Protein AF-A0A1V5JNX1-F1 (afdb_monomer)

Secondary structure (DSSP, 8-state):
------------------------TTSTTSBTTTB-HHHHHHHHHHTTHHHHHHHTT-BS-EEEEEEETTEEEEEEEEEBTEEEEEEEEEEEEEE--S---STT---TT-EEEEEEEEEEEB-TT---BTTBPPPTT-SS-B-S-HHHHHHHHHHHHTTSSEEEE--SSHHHHHHHTTT-EESSHHHHHHHHHHHHHHTTS-HHHHHHHHHTT-EEETTT--B-------EEEE-SHHHHHHHHSHHHHHHHHHHHHT--EEE-HHHHHHHHHHTT--

Sequence (278 aa):
MSRRSRKSRVFFEEIGPLMDDERDPLGRGLFLGRHTAAQLEARLEETGLLDLARARGYGGLAVTATRQDDLSRLYLSAREPAARLIELVLREALFRPRQCFVEGFDFDDGLSVLEVQWLCLQDPQASFSPERPRLPGQVCPGLGGLRRMHELLLGLAQGRDAVLNVPERYHTALIYAQEYHFFAPRAAGQLLALERDLSRWPLAEVSAAIEAGCLIDRDSRQPVAWQPGEQLAPVSARLRAYFASPGYGAAVRQAAQALHYTVDWGQYERITHGSGSE

Radius of gyration: 20.86 Å; Cα contacts (8 Å, |Δi|>4): 453; chains: 1; bounding box: 49×51×52 Å

Structure (mmCIF, N/CA/C/O backbone):
data_AF-A0A1V5JNX1-F1
#
_entry.id   AF-A0A1V5JNX1-F1
#
loop_
_atom_site.group_PDB
_atom_site.id
_atom_site.type_symbol
_atom_site.label_atom_id
_atom_site.label_alt_id
_atom_site.label_comp_id
_atom_site.label_asym_id
_atom_site.label_entity_id
_atom_site.label_seq_id
_atom_site.pdbx_PDB_ins_code
_atom_site.Cartn_x
_atom_site.Cartn_y
_atom_site.Cartn_z
_atom_site.occupancy
_atom_site.B_iso_or_equiv
_atom_site.auth_seq_id
_atom_site.auth_comp_id
_atom_site.auth_asym_id
_atom_site.auth_atom_id
_atom_site.pdbx_PDB_model_num
ATOM 1 N N . MET A 1 1 ? 17.842 -4.366 29.937 1.00 31.34 1 MET A N 1
ATOM 2 C CA . MET A 1 1 ? 17.883 -5.412 28.889 1.00 31.34 1 MET A CA 1
ATOM 3 C C . MET A 1 1 ? 16.792 -5.125 27.864 1.00 31.34 1 MET A C 1
ATOM 5 O O . MET A 1 1 ? 15.656 -5.537 28.044 1.00 31.34 1 MET A O 1
ATOM 9 N N . SER A 1 2 ? 17.131 -4.338 26.840 1.00 28.27 2 SER A N 1
ATOM 10 C CA . SER A 1 2 ? 16.227 -3.904 25.768 1.00 28.27 2 SER A CA 1
ATOM 11 C C . SER A 1 2 ? 16.401 -4.827 24.559 1.00 28.27 2 SER A C 1
ATOM 13 O O . SER A 1 2 ? 17.515 -5.004 24.058 1.00 28.27 2 SER A O 1
ATOM 15 N N . ARG A 1 3 ? 15.321 -5.486 24.129 1.00 28.12 3 ARG A N 1
ATOM 16 C CA . ARG A 1 3 ? 15.320 -6.373 22.960 1.00 28.12 3 ARG A CA 1
ATOM 17 C C . ARG A 1 3 ? 15.211 -5.530 21.686 1.00 28.12 3 ARG A C 1
ATOM 19 O O . ARG A 1 3 ? 14.128 -5.121 21.302 1.00 28.12 3 ARG A O 1
ATOM 26 N N . ARG A 1 4 ? 16.376 -5.316 21.064 1.00 26.48 4 ARG A N 1
ATOM 27 C CA . ARG A 1 4 ? 16.633 -5.130 19.621 1.00 26.48 4 ARG A CA 1
ATOM 28 C C . ARG A 1 4 ? 15.507 -4.467 18.811 1.00 26.48 4 ARG A C 1
ATOM 30 O O . ARG A 1 4 ? 14.725 -5.145 18.152 1.00 26.48 4 ARG A O 1
ATOM 37 N N . SER A 1 5 ? 15.576 -3.141 18.715 1.00 32.16 5 SER A N 1
ATOM 38 C CA . SER A 1 5 ? 15.286 -2.462 17.450 1.00 32.16 5 SER A CA 1
ATOM 39 C C . SER A 1 5 ? 16.292 -2.959 16.409 1.00 32.16 5 SER A C 1
ATOM 41 O O . SER A 1 5 ? 17.504 -2.907 16.632 1.00 32.16 5 SER A O 1
ATOM 43 N N . ARG A 1 6 ? 15.804 -3.512 15.299 1.00 31.12 6 ARG A N 1
ATOM 44 C CA . ARG A 1 6 ? 16.650 -3.891 14.167 1.00 31.12 6 ARG A CA 1
ATOM 45 C C . ARG A 1 6 ? 15.957 -3.529 12.863 1.00 31.12 6 ARG A C 1
ATOM 47 O O . ARG A 1 6 ? 15.446 -4.402 12.178 1.00 31.12 6 ARG A O 1
ATOM 54 N N . LYS A 1 7 ? 16.005 -2.246 12.515 1.00 36.81 7 LYS A N 1
ATOM 55 C CA . LYS A 1 7 ? 16.136 -1.797 11.124 1.00 36.81 7 LYS A CA 1
ATOM 56 C C . LYS A 1 7 ? 17.033 -0.559 11.106 1.00 36.81 7 LYS A C 1
ATOM 58 O O . LYS A 1 7 ? 16.567 0.567 11.187 1.00 36.81 7 LYS A O 1
ATOM 63 N N . SER A 1 8 ? 18.339 -0.796 11.036 1.00 33.12 8 SER A N 1
ATOM 64 C CA . SER A 1 8 ? 19.303 0.186 10.548 1.00 33.12 8 SER A CA 1
ATOM 65 C C . SER A 1 8 ? 20.133 -0.454 9.439 1.00 33.12 8 SER A C 1
ATOM 67 O O . SER A 1 8 ? 20.717 -1.522 9.634 1.00 33.12 8 SER A O 1
ATOM 69 N N . ARG A 1 9 ? 20.088 0.201 8.273 1.00 29.39 9 ARG A N 1
ATOM 70 C CA . ARG A 1 9 ? 21.002 0.206 7.111 1.00 29.39 9 ARG A CA 1
ATOM 71 C C . ARG A 1 9 ? 20.184 0.831 5.971 1.00 29.39 9 ARG A C 1
ATOM 73 O O . ARG A 1 9 ? 19.208 0.230 5.547 1.00 29.39 9 ARG A O 1
ATOM 80 N N . VAL A 1 10 ? 20.293 2.145 5.739 1.00 30.78 10 VAL A N 1
ATOM 81 C CA . VAL A 1 10 ? 21.244 2.788 4.798 1.00 30.78 10 VAL A CA 1
ATOM 82 C C . VAL A 1 10 ? 21.241 2.048 3.461 1.00 30.78 10 VAL A C 1
ATOM 84 O O . VAL A 1 10 ? 21.517 0.860 3.483 1.00 30.78 10 VAL A O 1
ATOM 87 N N . PHE A 1 11 ? 20.878 2.726 2.364 1.00 31.75 11 PHE A N 1
ATOM 88 C CA . PHE A 1 11 ? 21.626 2.802 1.095 1.00 31.75 11 PHE A CA 1
ATOM 89 C C . PHE A 1 11 ? 20.762 3.484 0.014 1.00 31.75 11 PHE A C 1
ATOM 91 O O . PHE A 1 11 ? 19.906 2.870 -0.615 1.00 31.75 11 PHE A O 1
ATOM 98 N N . PHE A 1 12 ? 21.011 4.781 -0.203 1.00 31.69 12 PHE A N 1
ATOM 99 C CA . PHE A 1 12 ? 21.195 5.265 -1.570 1.00 31.69 12 PHE A CA 1
ATOM 100 C C . PHE A 1 12 ? 22.510 4.621 -2.026 1.00 31.69 12 PHE A C 1
ATOM 102 O O . PHE A 1 12 ? 23.569 5.019 -1.548 1.00 31.69 12 PHE A O 1
ATOM 109 N N . GLU A 1 13 ? 22.437 3.579 -2.847 1.00 27.77 13 GLU A N 1
ATOM 110 C CA . GLU A 1 13 ? 23.589 3.076 -3.595 1.00 27.77 13 GLU A CA 1
ATOM 111 C C . GLU A 1 13 ? 23.415 3.435 -5.068 1.00 27.77 13 GLU A C 1
ATOM 113 O O . GLU A 1 13 ? 22.306 3.511 -5.605 1.00 27.77 13 GLU A O 1
ATOM 118 N N . GLU A 1 14 ? 24.554 3.764 -5.654 1.00 26.45 14 GLU A N 1
ATOM 119 C CA . GLU A 1 14 ? 24.762 4.448 -6.914 1.00 26.45 14 GLU A CA 1
ATOM 120 C C . GLU A 1 14 ? 24.215 3.672 -8.119 1.00 26.45 14 GLU A C 1
ATOM 122 O O . GLU A 1 14 ? 24.127 2.444 -8.143 1.00 26.45 14 GLU A O 1
ATOM 127 N N . ILE A 1 15 ? 23.861 4.420 -9.163 1.00 32.16 15 ILE A N 1
ATOM 128 C CA . ILE A 1 15 ? 23.501 3.883 -10.474 1.00 32.16 15 ILE A CA 1
ATOM 129 C C . ILE A 1 15 ? 24.764 3.258 -11.093 1.00 32.16 15 ILE A C 1
ATOM 131 O O . ILE A 1 15 ? 25.591 3.963 -11.664 1.00 32.16 15 ILE A O 1
ATOM 135 N N . GLY A 1 16 ? 24.913 1.937 -10.974 1.00 28.09 16 GLY A N 1
ATOM 136 C CA . GLY A 1 16 ? 25.876 1.137 -11.740 1.00 28.09 16 GLY A CA 1
ATOM 137 C C . GLY A 1 16 ? 25.304 0.696 -13.100 1.00 28.09 16 GLY A C 1
ATOM 138 O O . GLY A 1 16 ? 24.081 0.591 -13.237 1.00 28.09 16 GLY A O 1
ATOM 139 N N . PRO A 1 17 ? 26.149 0.460 -14.125 1.00 28.91 17 PRO A N 1
ATOM 140 C CA . PRO A 1 17 ? 25.689 0.184 -15.482 1.00 28.91 17 PRO A CA 1
ATOM 141 C C . PRO A 1 17 ? 24.957 -1.161 -15.583 1.00 28.91 17 PRO A C 1
ATOM 143 O O . PRO A 1 17 ? 25.322 -2.140 -14.934 1.00 28.91 17 PRO A O 1
ATOM 146 N N . LEU A 1 18 ? 23.926 -1.182 -16.436 1.00 34.19 18 LEU A N 1
ATOM 147 C CA . LEU A 1 18 ? 23.201 -2.376 -16.872 1.00 34.19 18 LEU A CA 1
ATOM 148 C C . LEU A 1 18 ? 24.195 -3.389 -17.448 1.00 34.19 18 LEU A C 1
ATOM 150 O O . LEU A 1 18 ? 24.749 -3.161 -18.522 1.00 34.19 18 LEU A O 1
ATOM 154 N N . MET A 1 19 ? 24.407 -4.492 -16.736 1.00 31.12 19 MET A N 1
ATOM 155 C CA . MET A 1 19 ? 24.997 -5.681 -17.329 1.00 31.12 19 MET A CA 1
ATOM 156 C C . MET A 1 19 ? 23.900 -6.494 -18.011 1.00 31.12 19 MET A C 1
ATOM 158 O O . MET A 1 19 ? 22.906 -6.854 -17.379 1.00 31.12 19 MET A O 1
ATOM 162 N N . ASP A 1 20 ? 24.107 -6.743 -19.304 1.00 40.84 20 ASP A N 1
ATOM 163 C CA . ASP A 1 20 ? 23.491 -7.844 -20.037 1.00 40.84 20 ASP A CA 1
ATOM 164 C C . ASP A 1 20 ? 23.811 -9.150 -19.306 1.00 40.84 20 ASP A C 1
ATOM 166 O O . ASP A 1 20 ? 24.979 -9.408 -19.005 1.00 40.84 20 ASP A O 1
ATOM 170 N N . ASP A 1 21 ? 22.798 -9.975 -19.038 1.00 39.31 21 ASP A N 1
ATOM 171 C CA . ASP A 1 21 ? 23.048 -11.373 -18.703 1.00 39.31 21 ASP A CA 1
ATOM 172 C C . ASP A 1 21 ? 22.118 -12.300 -19.485 1.00 39.31 21 ASP A C 1
ATOM 174 O O . ASP A 1 21 ? 20.891 -12.147 -19.542 1.00 39.31 21 ASP A O 1
ATOM 178 N N . GLU A 1 22 ? 22.773 -13.234 -20.157 1.00 42.34 22 GLU A N 1
ATOM 179 C CA . GLU A 1 22 ? 22.225 -14.205 -21.076 1.00 42.34 22 GLU A CA 1
ATOM 180 C C . GLU A 1 22 ? 21.493 -15.315 -20.304 1.00 42.34 22 GLU A C 1
ATOM 182 O O . GLU A 1 22 ? 22.023 -15.923 -19.385 1.00 42.34 22 GLU A O 1
ATOM 187 N N . ARG A 1 23 ? 20.263 -15.616 -20.740 1.00 42.72 23 ARG A N 1
ATOM 188 C CA . ARG A 1 23 ? 19.556 -16.914 -20.643 1.00 42.72 23 ARG A CA 1
ATOM 189 C C . ARG A 1 23 ? 19.804 -17.761 -19.376 1.00 42.72 23 ARG A C 1
ATOM 191 O O . ARG A 1 23 ? 20.654 -18.647 -19.359 1.00 42.72 23 ARG A O 1
ATOM 198 N N . ASP A 1 24 ? 18.905 -17.638 -18.399 1.00 45.66 24 ASP A N 1
ATOM 199 C CA . ASP A 1 24 ? 18.786 -18.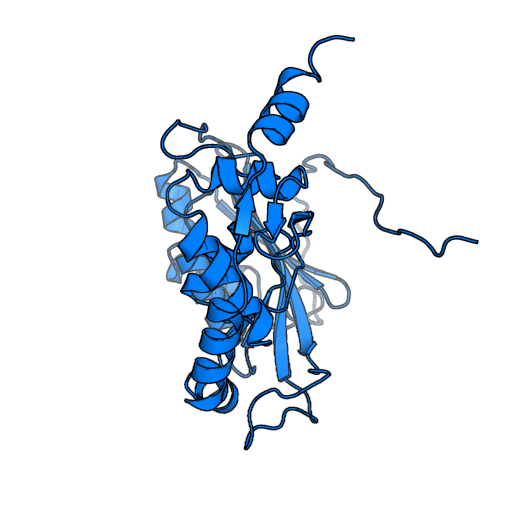580 -17.276 1.00 45.66 24 ASP A CA 1
ATOM 200 C C . ASP A 1 24 ? 17.860 -19.784 -17.610 1.00 45.66 24 ASP A C 1
ATOM 202 O O . ASP A 1 24 ? 16.663 -19.585 -17.848 1.00 45.66 24 ASP A O 1
ATOM 206 N N . PRO A 1 25 ? 18.352 -21.042 -17.596 1.00 41.19 25 PRO A N 1
ATOM 207 C CA . PRO A 1 25 ? 17.594 -22.224 -18.023 1.00 41.19 25 PRO A CA 1
ATOM 208 C C . PRO A 1 25 ? 16.606 -22.802 -16.989 1.00 41.19 25 PRO A C 1
ATOM 210 O O . PRO A 1 25 ? 15.937 -23.787 -17.299 1.00 41.19 25 PRO A O 1
ATOM 213 N N . LEU A 1 26 ? 16.520 -22.264 -15.760 1.00 46.56 26 LEU A N 1
ATOM 214 C CA . LEU A 1 26 ? 15.779 -22.890 -14.642 1.00 46.56 26 LEU A CA 1
ATOM 215 C C . LEU A 1 26 ? 14.659 -22.028 -14.027 1.00 46.56 26 LEU A C 1
ATOM 217 O O . LEU A 1 26 ? 14.074 -22.419 -13.017 1.00 46.56 26 LEU A O 1
ATOM 221 N N . GLY A 1 27 ? 14.347 -20.862 -14.598 1.00 48.47 27 GLY A N 1
ATOM 222 C CA . GLY A 1 27 ? 13.329 -19.952 -14.054 1.00 48.47 27 GLY A CA 1
ATOM 223 C C . GLY A 1 27 ? 13.761 -19.192 -12.790 1.00 48.47 27 GLY A C 1
ATOM 224 O O . GLY A 1 27 ? 12.927 -18.571 -12.130 1.00 48.47 27 GLY A O 1
ATOM 225 N N . ARG A 1 28 ? 15.059 -19.196 -12.459 1.00 54.59 28 ARG A N 1
ATOM 226 C CA . ARG A 1 28 ? 15.667 -18.385 -11.390 1.00 54.59 28 ARG A CA 1
ATOM 227 C C . ARG A 1 28 ? 15.657 -16.881 -11.721 1.00 54.59 28 ARG A C 1
ATOM 229 O O . ARG A 1 28 ? 15.720 -16.077 -10.799 1.00 54.59 28 ARG A O 1
ATOM 236 N N . GLY A 1 29 ? 15.479 -16.500 -12.987 1.00 65.00 29 GLY A N 1
ATOM 237 C CA . GLY A 1 29 ? 15.303 -15.117 -13.452 1.00 65.00 29 GLY A CA 1
ATOM 238 C C . GLY A 1 29 ? 13.851 -14.638 -13.607 1.00 65.00 29 GLY A C 1
ATOM 239 O O . GLY A 1 29 ? 13.636 -13.493 -13.996 1.00 65.00 29 GLY A O 1
ATOM 240 N N . LEU A 1 30 ? 12.840 -15.476 -13.333 1.00 86.50 30 LEU A N 1
ATOM 241 C CA . LEU A 1 30 ? 11.432 -15.101 -13.526 1.00 86.50 30 LEU A CA 1
ATOM 242 C C . LEU A 1 30 ? 10.853 -14.385 -12.300 1.00 86.50 30 LEU A C 1
ATOM 244 O O . LEU A 1 30 ? 10.919 -14.873 -11.168 1.00 86.50 30 LEU A O 1
ATOM 248 N N . PHE A 1 31 ? 10.184 -13.260 -12.535 1.00 91.19 31 PHE A N 1
ATOM 249 C CA . PHE A 1 31 ? 9.439 -12.530 -11.514 1.00 91.19 31 PHE A CA 1
ATOM 250 C C . PHE A 1 31 ? 8.266 -13.379 -11.007 1.00 91.19 31 PHE A C 1
ATOM 252 O O . PHE A 1 31 ? 7.498 -13.941 -11.797 1.00 91.19 31 PHE A O 1
ATOM 259 N N . LEU A 1 32 ? 8.141 -13.513 -9.682 1.00 92.06 32 LEU A N 1
ATOM 260 C CA . LEU A 1 32 ? 7.216 -14.438 -9.009 1.00 92.06 32 LEU A CA 1
ATOM 261 C C . LEU A 1 32 ? 7.324 -15.888 -9.527 1.00 92.06 32 LEU A C 1
ATOM 263 O O . LEU A 1 32 ? 6.334 -16.617 -9.553 1.00 92.06 32 LEU A O 1
ATOM 267 N N . GLY A 1 33 ? 8.508 -16.278 -10.017 1.00 90.69 33 GLY A N 1
ATOM 268 C CA . GLY A 1 33 ? 8.786 -17.606 -10.566 1.00 90.69 33 GLY A CA 1
ATOM 269 C C . GLY A 1 33 ? 8.062 -17.931 -11.875 1.00 90.69 33 GLY A C 1
ATOM 270 O O . GLY A 1 33 ? 8.082 -19.085 -12.292 1.00 90.69 33 GLY A O 1
ATOM 271 N N . ARG A 1 34 ? 7.395 -16.955 -12.513 1.00 92.00 34 ARG A N 1
ATOM 272 C CA . ARG A 1 34 ? 6.511 -17.235 -13.658 1.00 92.00 34 ARG A CA 1
ATOM 273 C C . ARG A 1 34 ? 6.428 -16.169 -14.750 1.00 92.00 34 ARG A C 1
ATOM 275 O O . ARG A 1 34 ? 5.993 -16.504 -15.844 1.00 92.00 34 ARG A O 1
ATOM 282 N N . HIS A 1 35 ? 6.824 -14.921 -14.488 1.00 93.38 35 HIS A N 1
ATOM 283 C CA . HIS A 1 35 ? 6.745 -13.838 -15.480 1.00 93.38 35 HIS A CA 1
ATOM 284 C C . HIS A 1 35 ? 8.132 -13.411 -15.957 1.00 93.38 35 HIS A C 1
ATOM 286 O O . HIS A 1 35 ? 9.014 -13.133 -15.143 1.00 93.38 35 HIS A O 1
ATOM 292 N N . THR A 1 36 ? 8.321 -13.326 -17.272 1.00 93.12 36 THR A N 1
ATOM 293 C CA . THR A 1 36 ? 9.520 -12.727 -17.878 1.00 93.12 36 THR A CA 1
ATOM 294 C C . THR A 1 36 ? 9.444 -11.198 -17.837 1.00 93.12 36 THR A C 1
ATOM 296 O O . THR A 1 36 ? 8.358 -10.627 -17.728 1.00 93.12 36 THR A O 1
ATOM 299 N N . ALA A 1 37 ? 10.583 -10.515 -17.993 1.00 92.06 37 ALA A N 1
ATOM 300 C CA . ALA A 1 37 ? 10.609 -9.054 -18.115 1.00 92.06 37 ALA A CA 1
ATOM 301 C C . ALA A 1 37 ? 9.729 -8.552 -19.277 1.00 92.06 37 ALA A C 1
ATOM 303 O O . ALA A 1 37 ? 8.938 -7.639 -19.076 1.00 92.06 37 ALA A O 1
ATOM 304 N N . ALA A 1 38 ? 9.766 -9.216 -20.439 1.00 94.19 38 ALA A N 1
ATOM 305 C CA . ALA A 1 38 ? 8.936 -8.860 -21.594 1.00 94.19 38 ALA A CA 1
ATOM 306 C C . ALA A 1 38 ? 7.425 -9.009 -21.323 1.00 94.19 38 ALA A C 1
ATOM 308 O O . ALA A 1 38 ? 6.627 -8.184 -21.758 1.00 94.19 38 ALA A O 1
ATOM 309 N N . GLN A 1 39 ? 7.009 -10.036 -20.570 1.00 95.88 39 GLN A N 1
ATOM 310 C CA . GLN A 1 39 ? 5.605 -10.190 -20.165 1.00 95.88 39 GLN A CA 1
ATOM 311 C C . GLN A 1 39 ? 5.171 -9.103 -19.175 1.00 95.88 39 GLN A C 1
ATOM 313 O O . GLN A 1 39 ? 4.024 -8.661 -19.209 1.00 95.88 39 GLN A O 1
ATOM 318 N N . LEU A 1 40 ? 6.065 -8.682 -18.279 1.00 97.12 40 LEU A N 1
ATOM 319 C CA . LEU A 1 40 ? 5.793 -7.591 -17.343 1.00 97.12 40 LEU A CA 1
ATOM 320 C C . LEU A 1 40 ? 5.741 -6.246 -18.064 1.00 97.12 40 LEU A C 1
ATOM 322 O O . LEU A 1 40 ? 4.872 -5.439 -17.759 1.00 97.12 40 LEU A O 1
ATOM 326 N N . GLU A 1 41 ? 6.621 -6.030 -19.038 1.00 97.38 41 GLU A N 1
ATOM 327 C CA . GLU A 1 41 ? 6.606 -4.858 -19.908 1.00 97.38 41 GLU A CA 1
ATOM 328 C C . GLU A 1 41 ? 5.293 -4.760 -20.686 1.00 97.38 41 GLU A C 1
ATOM 330 O O . GLU A 1 41 ? 4.635 -3.726 -20.620 1.00 97.38 41 GLU A O 1
ATOM 335 N N . ALA A 1 42 ? 4.838 -5.855 -21.305 1.00 97.81 42 ALA A N 1
ATOM 336 C CA . ALA A 1 42 ? 3.540 -5.896 -21.978 1.00 97.81 42 ALA A CA 1
ATOM 337 C C . ALA A 1 42 ? 2.381 -5.537 -21.030 1.00 97.81 42 ALA A C 1
ATOM 339 O O . ALA A 1 42 ? 1.522 -4.738 -21.381 1.00 97.81 42 ALA A O 1
ATOM 340 N N . ARG A 1 43 ? 2.385 -6.038 -19.787 1.00 97.75 43 ARG A N 1
ATOM 341 C CA . ARG A 1 43 ? 1.362 -5.678 -18.785 1.00 97.75 43 ARG A CA 1
ATOM 342 C C . ARG A 1 43 ? 1.459 -4.218 -18.324 1.00 97.75 43 ARG A C 1
ATOM 344 O O . ARG A 1 43 ? 0.44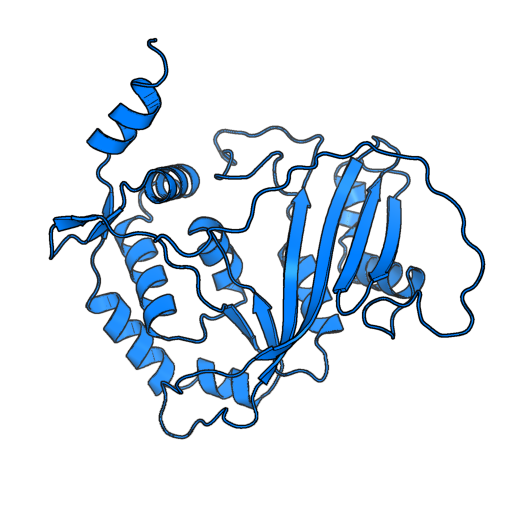3 -3.585 -18.038 1.00 97.75 43 ARG A O 1
ATOM 351 N N . LEU A 1 44 ? 2.667 -3.665 -18.214 1.00 97.88 44 LEU A N 1
ATOM 352 C CA . LEU A 1 44 ? 2.876 -2.243 -17.914 1.00 97.88 44 LEU A CA 1
ATOM 353 C C . LEU A 1 44 ? 2.381 -1.353 -19.066 1.00 97.88 44 LEU A C 1
ATOM 355 O O . LEU A 1 44 ? 1.855 -0.270 -18.810 1.00 97.88 44 LEU A O 1
ATOM 359 N N . GLU A 1 45 ? 2.515 -1.812 -20.310 1.00 97.94 45 GLU A N 1
ATOM 360 C CA . GLU A 1 45 ? 1.940 -1.162 -21.490 1.00 97.94 45 GLU A CA 1
ATOM 361 C C . GLU A 1 45 ? 0.404 -1.242 -21.454 1.00 97.94 45 GLU A C 1
ATOM 363 O O . GLU A 1 45 ? -0.257 -0.211 -21.502 1.00 97.94 45 GLU A O 1
ATOM 368 N N . GLU A 1 46 ? -0.174 -2.432 -21.248 1.00 97.69 46 GLU A N 1
ATOM 369 C CA . GLU A 1 46 ? -1.631 -2.658 -21.175 1.00 97.69 46 GLU A CA 1
ATOM 370 C C . GLU A 1 46 ? -2.317 -1.822 -20.083 1.00 97.69 46 GLU A C 1
ATOM 372 O O . GLU A 1 46 ? -3.415 -1.305 -20.280 1.00 97.69 46 GLU A O 1
ATOM 377 N N . THR A 1 47 ? -1.665 -1.656 -18.929 1.00 97.56 47 THR A N 1
ATOM 378 C CA . THR A 1 47 ? -2.169 -0.805 -17.834 1.00 97.56 47 THR A CA 1
ATOM 379 C C . THR A 1 47 ? -1.959 0.691 -18.098 1.00 97.56 47 THR A C 1
ATOM 381 O O . THR A 1 47 ? -2.443 1.529 -17.334 1.00 97.56 47 THR A O 1
ATOM 384 N N . GLY A 1 48 ? -1.242 1.071 -19.162 1.00 98.00 48 GLY A N 1
ATOM 385 C CA . GLY A 1 48 ? -0.911 2.451 -19.529 1.00 98.00 48 GLY A CA 1
ATOM 386 C C . GLY A 1 48 ? 0.148 3.106 -18.636 1.00 98.00 48 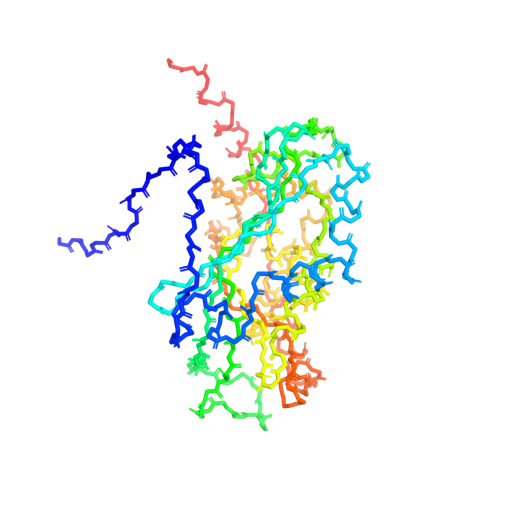GLY A C 1
ATOM 387 O O . GLY A 1 48 ? 0.227 4.335 -18.577 1.00 98.00 48 GLY A O 1
ATOM 388 N N . LEU A 1 49 ? 0.935 2.327 -17.884 1.00 97.69 49 LEU A N 1
ATOM 389 C CA . LEU A 1 49 ? 2.028 2.853 -17.054 1.00 97.69 49 LEU A CA 1
ATOM 390 C C . LEU A 1 49 ? 3.204 3.340 -17.904 1.00 97.69 49 LEU A C 1
ATOM 392 O O . LEU A 1 49 ? 3.809 4.359 -17.567 1.00 97.69 49 LEU A O 1
ATOM 396 N N . LEU A 1 50 ? 3.501 2.655 -19.012 1.00 98.06 50 LEU A N 1
ATOM 397 C CA . LEU A 1 50 ? 4.539 3.104 -19.943 1.00 98.06 50 LEU A CA 1
ATOM 398 C C . LEU A 1 50 ? 4.115 4.384 -20.669 1.00 98.06 50 LEU A C 1
ATOM 400 O O . LEU A 1 50 ? 4.888 5.339 -20.715 1.00 98.06 50 LEU A O 1
ATOM 404 N N . ASP A 1 51 ? 2.859 4.471 -21.109 1.00 98.00 51 ASP A N 1
ATOM 405 C CA . ASP A 1 51 ? 2.302 5.702 -21.681 1.00 98.00 51 ASP A CA 1
ATOM 406 C C . ASP A 1 51 ? 2.308 6.868 -20.699 1.00 98.00 51 ASP A C 1
ATOM 408 O O . ASP A 1 51 ? 2.654 7.989 -21.069 1.00 98.00 51 ASP A O 1
ATOM 412 N N . LEU A 1 52 ? 1.984 6.614 -19.427 1.00 97.88 52 LEU A N 1
ATOM 413 C CA . LEU A 1 52 ? 2.070 7.629 -18.382 1.00 97.88 52 LEU A CA 1
ATOM 414 C C . LEU A 1 52 ? 3.498 8.174 -18.246 1.00 97.88 52 LEU A C 1
ATOM 416 O O . LEU A 1 52 ? 3.670 9.385 -18.132 1.00 97.88 52 LEU A O 1
ATOM 420 N N . ALA A 1 53 ? 4.511 7.306 -18.270 1.00 97.69 53 ALA A N 1
ATOM 421 C CA . ALA A 1 53 ? 5.907 7.728 -18.222 1.00 97.69 53 ALA A CA 1
ATOM 422 C C . ALA A 1 53 ? 6.300 8.535 -19.474 1.00 97.69 53 ALA A C 1
ATOM 424 O O . ALA A 1 53 ? 6.849 9.631 -19.345 1.00 97.69 53 ALA A O 1
ATOM 425 N N . ARG A 1 54 ? 5.945 8.062 -20.677 1.00 97.94 54 ARG A N 1
ATOM 426 C CA . ARG A 1 54 ? 6.205 8.779 -21.942 1.00 97.94 54 ARG A CA 1
ATOM 427 C C . ARG A 1 54 ? 5.550 10.160 -21.959 1.00 97.94 54 ARG A C 1
ATOM 429 O O . ARG A 1 54 ? 6.192 11.142 -22.319 1.00 97.94 54 ARG A O 1
ATOM 436 N N . ALA A 1 55 ? 4.304 10.265 -21.498 1.00 97.38 55 ALA A N 1
ATOM 437 C CA . ALA A 1 55 ? 3.568 11.527 -21.411 1.00 97.38 55 ALA A CA 1
ATOM 438 C C . ALA A 1 55 ? 4.201 12.541 -20.440 1.00 97.38 55 ALA A C 1
ATOM 440 O O . ALA A 1 55 ? 3.932 13.737 -20.536 1.00 97.38 55 ALA A O 1
ATOM 441 N N . ARG A 1 56 ? 5.048 12.082 -19.510 1.00 96.31 56 ARG A N 1
ATOM 442 C CA . ARG A 1 56 ? 5.846 12.930 -18.608 1.00 96.31 56 ARG A CA 1
ATOM 443 C C . ARG A 1 56 ? 7.227 13.277 -19.162 1.00 96.31 56 ARG A C 1
ATOM 445 O O . ARG A 1 56 ? 8.016 13.901 -18.466 1.00 96.31 56 ARG A O 1
ATOM 452 N N . GLY A 1 57 ? 7.504 12.907 -20.411 1.00 97.06 57 GLY A N 1
ATOM 453 C CA . GLY A 1 57 ? 8.760 13.205 -21.090 1.00 97.06 57 GLY A CA 1
ATOM 454 C C . GLY A 1 57 ? 9.863 12.176 -20.849 1.00 97.06 57 GLY A C 1
ATOM 455 O O . GLY A 1 57 ? 11.005 12.448 -21.200 1.00 97.06 57 GLY A O 1
ATOM 456 N N . TYR A 1 58 ? 9.549 11.009 -20.275 1.00 98.25 58 TYR A N 1
ATOM 457 C CA . TYR A 1 58 ? 10.530 9.941 -20.095 1.00 98.25 58 TYR A CA 1
ATOM 458 C C . TYR A 1 58 ? 10.648 9.061 -21.345 1.00 98.25 58 TYR A C 1
ATOM 460 O O . TYR A 1 58 ? 9.700 8.380 -21.743 1.00 98.25 58 TYR A O 1
ATOM 468 N N . GLY A 1 59 ? 11.840 9.049 -21.936 1.00 96.62 59 GLY A N 1
ATOM 469 C CA . GLY A 1 59 ? 12.248 8.223 -23.066 1.00 96.62 59 GLY A CA 1
ATOM 470 C C . GLY A 1 59 ? 13.196 7.084 -22.675 1.00 96.62 59 GLY A C 1
ATOM 471 O O . GLY A 1 59 ? 13.753 7.035 -21.571 1.00 96.62 59 GLY A O 1
ATOM 472 N N . GLY A 1 60 ? 13.375 6.140 -23.604 1.00 96.81 60 GLY A N 1
ATOM 473 C CA . GLY A 1 60 ? 14.258 4.984 -23.417 1.00 96.81 60 GLY A CA 1
ATOM 474 C C . GLY A 1 60 ? 13.865 4.126 -22.213 1.00 96.81 60 GLY A C 1
ATOM 475 O O . GLY A 1 60 ? 14.726 3.770 -21.408 1.00 96.81 60 GLY A O 1
ATOM 476 N N . LEU A 1 61 ? 12.562 3.867 -22.055 1.00 98.00 61 LEU A N 1
ATOM 477 C CA . LEU A 1 61 ? 12.024 3.089 -20.942 1.00 98.00 61 LEU A CA 1
ATOM 478 C C . LEU A 1 61 ? 12.539 1.647 -20.989 1.00 98.00 61 LEU A C 1
ATOM 480 O O . LEU A 1 61 ? 12.548 1.020 -22.044 1.00 98.00 61 LEU A O 1
ATOM 484 N N . ALA A 1 62 ? 12.951 1.130 -19.837 1.00 96.62 62 ALA A N 1
ATOM 485 C CA . ALA A 1 62 ? 13.418 -0.234 -19.662 1.00 96.62 62 ALA A CA 1
ATOM 486 C C . ALA A 1 62 ? 12.762 -0.851 -18.427 1.00 96.62 62 ALA A C 1
ATOM 488 O O . ALA A 1 62 ? 12.783 -0.267 -17.335 1.00 96.62 62 ALA A O 1
ATOM 489 N N . VAL A 1 63 ? 12.205 -2.047 -18.611 1.00 96.38 63 VAL A N 1
ATOM 490 C CA . VAL A 1 63 ? 11.642 -2.863 -17.537 1.00 96.38 63 VAL A CA 1
ATOM 491 C C . VAL A 1 63 ? 12.654 -3.934 -17.173 1.00 96.38 63 VAL A C 1
ATOM 493 O O . VAL A 1 63 ? 13.040 -4.748 -18.008 1.00 96.38 63 VAL A O 1
ATOM 496 N N . THR A 1 64 ? 13.076 -3.951 -15.914 1.00 94.75 64 THR A N 1
ATOM 497 C CA . THR A 1 64 ? 13.908 -5.033 -15.387 1.00 94.75 64 THR A CA 1
ATOM 498 C C . THR A 1 64 ? 13.176 -5.731 -14.261 1.00 94.75 64 THR A C 1
ATOM 500 O O . THR A 1 64 ? 12.438 -5.114 -13.489 1.00 94.75 64 THR A O 1
ATOM 503 N N . ALA A 1 65 ? 13.356 -7.043 -14.183 1.00 93.81 65 ALA A N 1
ATOM 504 C CA . ALA A 1 65 ? 12.755 -7.842 -13.141 1.00 93.81 65 ALA A CA 1
ATOM 505 C C . ALA A 1 65 ? 13.738 -8.900 -12.666 1.00 93.81 65 ALA A C 1
ATOM 507 O O . ALA A 1 65 ? 14.437 -9.515 -13.466 1.00 93.81 65 ALA A O 1
ATOM 508 N N . THR A 1 66 ? 13.794 -9.093 -11.356 1.00 91.00 66 THR A N 1
ATOM 509 C CA . THR A 1 66 ? 14.666 -10.076 -10.725 1.00 91.00 66 THR A CA 1
ATOM 510 C C . THR A 1 66 ? 13.913 -10.802 -9.626 1.00 91.00 66 THR A C 1
ATOM 512 O O . THR A 1 66 ? 12.905 -10.322 -9.097 1.00 91.00 66 THR A O 1
ATOM 515 N N . ARG A 1 67 ? 14.410 -11.980 -9.267 1.00 89.25 67 ARG A N 1
ATOM 516 C CA . ARG A 1 67 ? 13.938 -12.730 -8.112 1.00 89.25 67 ARG A CA 1
ATOM 517 C C . ARG A 1 67 ? 15.138 -13.109 -7.264 1.00 89.25 67 ARG A C 1
ATOM 519 O O . ARG A 1 67 ? 16.111 -13.657 -7.769 1.00 89.25 67 ARG A O 1
ATOM 526 N N . GLN A 1 68 ? 15.061 -12.806 -5.979 1.00 87.06 68 GLN A N 1
ATOM 527 C CA . GLN A 1 68 ? 16.066 -13.173 -4.995 1.00 87.06 68 GLN A CA 1
ATOM 528 C C . GLN A 1 68 ? 15.336 -13.754 -3.792 1.00 87.06 68 GLN A C 1
ATOM 530 O O . GLN A 1 68 ? 14.492 -13.084 -3.201 1.00 87.06 68 GLN A O 1
ATOM 535 N N . ASP A 1 69 ? 15.654 -15.002 -3.459 1.00 85.81 69 ASP A N 1
ATOM 536 C CA . ASP A 1 69 ? 14.968 -15.771 -2.421 1.00 85.81 69 ASP A CA 1
ATOM 537 C C . ASP A 1 69 ? 13.448 -15.852 -2.676 1.00 85.81 69 ASP A C 1
ATOM 539 O O . ASP A 1 69 ? 13.014 -16.408 -3.691 1.00 85.81 69 ASP A O 1
ATOM 543 N N . ASP A 1 70 ? 12.634 -15.313 -1.768 1.00 86.81 70 ASP A N 1
ATOM 544 C CA . ASP A 1 70 ? 11.174 -15.218 -1.856 1.00 86.81 70 ASP A CA 1
ATOM 545 C C . ASP A 1 70 ? 10.678 -13.856 -2.381 1.00 86.81 70 ASP A C 1
ATOM 547 O O . ASP A 1 70 ? 9.474 -13.675 -2.580 1.00 86.81 70 ASP A O 1
ATOM 551 N N . LEU A 1 71 ? 11.589 -12.916 -2.658 1.00 93.69 71 LEU A N 1
ATOM 552 C CA . LEU A 1 71 ? 11.277 -11.567 -3.122 1.00 93.69 71 LEU A CA 1
ATOM 553 C C . LEU A 1 71 ? 11.445 -11.437 -4.634 1.00 93.69 71 LEU A C 1
ATOM 555 O O . LEU A 1 71 ? 12.463 -11.817 -5.212 1.00 93.69 71 LEU A O 1
ATOM 559 N N . SER A 1 72 ? 10.455 -10.832 -5.280 1.00 95.88 72 SER A N 1
ATOM 560 C CA . SER A 1 72 ? 10.510 -10.450 -6.692 1.00 95.88 72 SER A CA 1
ATOM 561 C C . SER A 1 72 ? 10.549 -8.934 -6.810 1.00 95.88 72 SER A C 1
ATOM 563 O O . SER A 1 72 ? 9.716 -8.252 -6.215 1.00 95.88 72 SER A O 1
ATOM 565 N N . ARG A 1 73 ? 11.516 -8.403 -7.559 1.00 97.00 73 ARG A N 1
ATOM 566 C CA . ARG A 1 73 ? 11.714 -6.963 -7.759 1.00 97.00 73 ARG A CA 1
ATOM 567 C C . ARG A 1 73 ? 11.456 -6.599 -9.207 1.00 97.00 73 ARG A C 1
ATOM 569 O O . ARG A 1 73 ? 11.913 -7.307 -10.098 1.00 97.00 73 ARG A O 1
ATOM 576 N N . LEU A 1 74 ? 10.725 -5.516 -9.427 1.00 97.31 74 LEU A N 1
ATOM 577 C CA . LEU A 1 74 ? 10.456 -4.943 -10.737 1.00 97.31 74 LEU A CA 1
ATOM 578 C C . LEU A 1 74 ? 10.810 -3.460 -10.716 1.00 97.31 74 LEU A C 1
ATOM 580 O O . LEU A 1 74 ? 10.405 -2.724 -9.814 1.00 97.31 74 LEU A O 1
ATOM 584 N N . TYR A 1 75 ? 11.54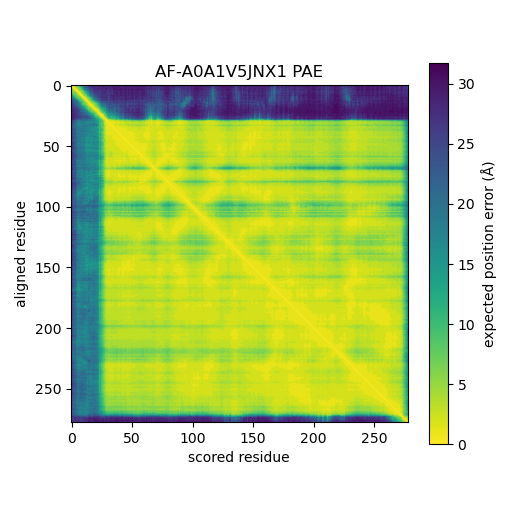3 -3.035 -11.736 1.00 97.56 75 TYR A N 1
ATOM 585 C CA . TYR A 1 75 ? 11.932 -1.654 -11.948 1.00 97.56 75 TYR A CA 1
ATOM 586 C C . TYR A 1 75 ? 11.428 -1.169 -13.302 1.00 97.56 75 TYR A C 1
ATOM 588 O O . TYR A 1 75 ? 11.587 -1.859 -14.307 1.00 97.56 75 TYR A O 1
ATOM 596 N N . LEU A 1 76 ? 10.882 0.048 -13.325 1.00 98.00 76 LEU A N 1
ATOM 597 C CA . LEU A 1 76 ? 10.738 0.835 -14.548 1.00 98.00 76 LEU A CA 1
ATOM 598 C C . LEU A 1 76 ? 11.723 1.997 -14.478 1.00 98.00 76 LEU A C 1
ATOM 600 O O . LEU A 1 76 ? 11.598 2.877 -13.617 1.00 98.00 76 LEU A O 1
ATOM 604 N N . SER A 1 77 ? 12.687 2.002 -15.389 1.00 97.81 77 SER A N 1
ATOM 605 C CA . SER A 1 77 ? 13.694 3.052 -15.506 1.00 97.81 77 SER A CA 1
ATOM 606 C C . SER A 1 77 ? 13.613 3.732 -16.867 1.00 97.81 77 SER A C 1
ATOM 608 O O . SER A 1 77 ? 13.305 3.093 -17.864 1.00 97.81 77 SER A O 1
ATOM 610 N N . ALA A 1 78 ? 13.902 5.026 -16.900 1.00 98.06 78 ALA A N 1
ATOM 611 C CA . ALA A 1 78 ? 14.062 5.819 -18.110 1.00 98.06 78 ALA A CA 1
ATOM 612 C C . ALA A 1 78 ? 15.545 6.125 -18.332 1.00 98.06 78 ALA A C 1
ATOM 614 O O . ALA A 1 78 ? 16.304 6.227 -17.363 1.00 98.06 78 ALA A O 1
ATOM 615 N N . ARG A 1 79 ? 15.952 6.284 -19.594 1.00 96.88 79 ARG A N 1
ATOM 616 C CA . ARG A 1 79 ? 17.300 6.755 -19.963 1.00 96.88 79 ARG A CA 1
ATOM 617 C C . ARG A 1 79 ? 17.329 8.256 -20.228 1.00 96.88 79 ARG A C 1
ATOM 619 O O . ARG A 1 79 ? 18.363 8.885 -20.028 1.00 96.88 79 ARG A O 1
ATOM 626 N N . GLU A 1 80 ? 16.199 8.823 -20.639 1.00 94.81 80 GLU A N 1
ATOM 627 C CA . GLU A 1 80 ? 16.099 10.209 -21.092 1.00 94.81 80 GLU A CA 1
ATOM 628 C C . GLU A 1 80 ? 14.897 10.906 -20.437 1.00 94.81 80 GLU A C 1
ATOM 630 O O . GLU A 1 80 ? 13.772 10.711 -20.885 1.00 94.81 80 GLU A O 1
ATOM 635 N N . PRO A 1 81 ? 15.097 11.705 -19.375 1.00 94.19 81 PRO A N 1
ATOM 636 C CA . PRO A 1 81 ? 16.294 11.736 -18.536 1.00 94.19 81 PRO A CA 1
ATOM 637 C C . PRO A 1 81 ? 16.451 10.443 -17.722 1.00 94.19 81 PRO A C 1
ATOM 639 O O . PRO A 1 81 ? 15.480 9.734 -17.447 1.00 94.19 81 PRO A O 1
ATOM 642 N N . ALA A 1 82 ? 17.688 10.147 -17.314 1.00 96.81 82 ALA A N 1
ATOM 643 C CA . ALA A 1 82 ? 18.001 8.965 -16.522 1.00 96.81 82 ALA A CA 1
ATOM 644 C C . ALA A 1 82 ? 17.279 9.019 -15.168 1.00 96.81 82 ALA A C 1
ATOM 646 O O . ALA A 1 82 ? 17.552 9.885 -14.337 1.00 96.81 82 ALA A O 1
ATOM 647 N N . ALA A 1 83 ? 16.342 8.100 -14.948 1.00 96.31 83 ALA A N 1
ATOM 648 C CA . ALA A 1 83 ? 15.507 8.097 -13.754 1.00 96.31 83 ALA A CA 1
ATOM 649 C C . ALA A 1 83 ? 14.963 6.701 -13.446 1.00 96.31 83 ALA A C 1
ATOM 651 O O . ALA A 1 83 ? 14.736 5.883 -14.336 1.00 96.31 83 ALA A O 1
ATOM 652 N N . ARG A 1 84 ? 14.693 6.436 -12.166 1.00 96.94 84 ARG A N 1
ATOM 653 C CA . ARG A 1 84 ? 13.896 5.284 -11.732 1.00 96.94 84 ARG A CA 1
ATOM 654 C C . ARG A 1 84 ? 12.502 5.762 -11.366 1.00 96.94 84 ARG A C 1
ATOM 656 O O . ARG A 1 84 ? 12.349 6.523 -10.414 1.00 96.94 84 ARG A O 1
ATOM 663 N N . LEU A 1 85 ? 11.514 5.324 -12.139 1.00 98.12 85 LEU A N 1
ATOM 664 C CA . LEU A 1 85 ? 10.130 5.786 -12.040 1.00 98.12 85 LEU A CA 1
ATOM 665 C C . LEU A 1 85 ? 9.293 4.865 -11.162 1.00 98.12 85 LEU A C 1
ATOM 667 O O . LEU A 1 85 ? 8.462 5.335 -10.388 1.00 98.12 85 LEU A O 1
ATOM 671 N N . ILE A 1 86 ? 9.523 3.555 -11.283 1.00 98.25 86 ILE A N 1
ATOM 672 C CA . ILE A 1 86 ? 8.837 2.539 -10.490 1.00 98.25 86 ILE A CA 1
ATOM 673 C C . ILE A 1 86 ? 9.867 1.621 -9.852 1.00 98.25 86 ILE A C 1
ATOM 675 O O . ILE A 1 86 ? 10.788 1.149 -10.519 1.00 98.25 86 ILE A O 1
ATOM 679 N N . GLU A 1 87 ? 9.664 1.343 -8.571 1.00 97.75 87 GLU A N 1
ATOM 680 C CA . GLU A 1 87 ? 10.264 0.213 -7.877 1.00 97.75 87 GLU A CA 1
ATOM 681 C C . GLU A 1 87 ? 9.162 -0.549 -7.149 1.00 97.75 87 GLU A C 1
ATOM 683 O O . GLU A 1 87 ? 8.426 0.019 -6.341 1.00 97.75 87 GLU A O 1
ATOM 688 N N . LEU A 1 88 ? 9.052 -1.837 -7.445 1.00 98.38 88 LEU A N 1
ATOM 689 C CA . LEU A 1 88 ? 8.059 -2.726 -6.870 1.00 98.38 88 LEU A CA 1
ATOM 690 C C . LEU A 1 88 ? 8.748 -3.970 -6.325 1.00 98.38 88 LEU A C 1
ATOM 692 O O . LEU A 1 88 ? 9.433 -4.672 -7.065 1.00 98.38 88 LEU A O 1
ATOM 696 N N . VAL A 1 89 ? 8.533 -4.265 -5.045 1.00 98.00 89 VAL A N 1
ATOM 697 C CA . VAL A 1 89 ? 9.007 -5.491 -4.401 1.00 98.00 89 VAL A CA 1
ATOM 698 C C . VAL A 1 89 ? 7.809 -6.277 -3.891 1.00 98.00 89 VAL A C 1
ATOM 700 O O . VAL A 1 89 ? 7.036 -5.783 -3.068 1.00 98.00 89 VAL A O 1
ATOM 703 N N . LEU A 1 90 ? 7.671 -7.506 -4.379 1.00 98.00 90 LEU A N 1
ATOM 704 C CA . LEU A 1 90 ? 6.569 -8.405 -4.062 1.00 98.00 90 LEU A CA 1
ATOM 705 C C . LEU A 1 90 ? 7.052 -9.701 -3.426 1.00 98.00 90 LEU A C 1
ATOM 707 O O . LEU A 1 90 ? 8.133 -10.200 -3.745 1.00 98.00 90 LEU A O 1
ATOM 711 N N . ARG A 1 91 ? 6.185 -10.281 -2.599 1.00 95.81 91 ARG A N 1
ATOM 712 C CA . ARG A 1 91 ? 6.322 -11.625 -2.041 1.00 95.81 91 ARG A CA 1
ATOM 713 C C . ARG A 1 91 ? 5.011 -12.388 -2.166 1.00 95.81 91 ARG A C 1
ATOM 715 O O . ARG A 1 91 ? 3.939 -11.828 -1.963 1.00 95.81 91 ARG A O 1
ATOM 722 N N . GLU A 1 92 ? 5.088 -13.681 -2.448 1.00 95.19 92 GLU A N 1
ATOM 723 C CA . GLU A 1 92 ? 3.944 -14.581 -2.278 1.00 95.19 92 GLU A CA 1
ATOM 724 C C . GLU A 1 92 ? 3.954 -15.123 -0.852 1.00 95.19 92 GLU A C 1
ATOM 726 O O . GLU A 1 92 ? 4.959 -15.680 -0.409 1.00 95.19 92 GLU A O 1
ATOM 731 N N . ALA A 1 93 ? 2.860 -14.935 -0.117 1.00 94.38 93 ALA A N 1
ATOM 732 C CA . ALA A 1 93 ? 2.795 -15.278 1.298 1.00 94.38 93 ALA A CA 1
ATOM 733 C C . ALA A 1 93 ? 1.447 -15.901 1.680 1.00 94.38 93 ALA A C 1
ATOM 735 O O . ALA A 1 93 ? 0.474 -15.863 0.926 1.00 94.38 93 ALA A O 1
ATOM 736 N N . LEU A 1 94 ? 1.401 -16.471 2.885 1.00 95.69 94 LEU A N 1
ATOM 737 C CA . LEU A 1 94 ? 0.179 -16.951 3.521 1.00 95.69 94 LEU A CA 1
ATOM 738 C C . LEU A 1 94 ? -0.101 -16.079 4.748 1.00 95.69 94 LEU A C 1
ATOM 740 O O . LEU A 1 94 ? 0.556 -16.217 5.782 1.00 95.69 94 LEU A O 1
ATOM 744 N N . PHE A 1 95 ? -1.055 -15.160 4.615 1.00 94.88 95 PHE A N 1
ATOM 745 C CA . PHE A 1 95 ? -1.504 -14.300 5.702 1.00 94.88 95 PHE A CA 1
ATOM 746 C C . PHE A 1 95 ? -2.427 -15.094 6.625 1.00 94.88 95 PHE A C 1
ATOM 748 O O . PHE A 1 95 ? -3.435 -15.636 6.182 1.00 94.88 95 PHE A O 1
ATOM 755 N N . ARG A 1 96 ? -2.083 -15.176 7.911 1.00 92.56 96 ARG A N 1
ATOM 756 C CA . ARG A 1 96 ? -2.898 -15.857 8.924 1.00 92.56 96 ARG A CA 1
ATOM 757 C C . ARG A 1 96 ? -3.418 -14.842 9.932 1.00 92.56 96 ARG A C 1
ATOM 759 O O . ARG A 1 96 ? -2.651 -14.432 10.811 1.00 92.56 96 ARG A O 1
ATOM 766 N N . PRO A 1 97 ? -4.687 -14.418 9.811 1.00 88.12 97 PRO A N 1
ATOM 767 C CA . PRO A 1 97 ? -5.315 -13.591 10.823 1.00 88.12 97 PRO A CA 1
ATOM 768 C C . PRO A 1 97 ? -5.248 -14.261 12.194 1.00 88.12 97 PRO A C 1
ATOM 770 O O . PRO A 1 97 ? -5.541 -15.442 12.330 1.00 88.12 97 PRO A O 1
ATOM 773 N N . ARG A 1 98 ? -4.894 -13.500 13.232 1.00 83.62 98 ARG A N 1
ATOM 774 C CA . ARG A 1 98 ? -4.941 -14.002 14.620 1.00 83.62 98 ARG A CA 1
ATOM 775 C C . ARG A 1 98 ? -6.356 -14.056 15.189 1.00 83.62 98 ARG A C 1
ATOM 777 O O . ARG A 1 98 ? -6.575 -14.666 16.227 1.00 83.62 98 ARG A O 1
ATOM 784 N N . GLN A 1 99 ? -7.279 -13.346 14.554 1.00 85.38 99 GLN A N 1
ATOM 785 C CA . GLN A 1 99 ? -8.661 -13.217 14.971 1.00 85.38 99 GLN A CA 1
ATOM 786 C C . GLN A 1 99 ? -9.523 -13.002 13.730 1.00 85.38 99 GLN A C 1
ATOM 788 O O . GLN A 1 99 ? -9.166 -12.198 12.866 1.00 85.38 99 GLN A O 1
ATOM 793 N N . CYS A 1 100 ? -10.674 -13.669 13.677 1.00 86.25 100 CYS A N 1
ATOM 794 C CA . CYS A 1 100 ? -11.767 -13.269 12.803 1.00 86.25 100 CYS A CA 1
ATOM 795 C C . CYS A 1 100 ? -12.733 -12.365 13.580 1.00 86.25 100 CYS A C 1
ATOM 797 O O . CYS A 1 100 ? -13.086 -12.651 14.723 1.00 86.25 100 CYS A O 1
ATOM 799 N N . PHE A 1 101 ? -13.133 -11.248 12.974 1.00 89.62 101 PHE A N 1
ATOM 800 C CA . PHE A 1 101 ? -13.962 -10.224 13.626 1.00 89.62 101 PHE A CA 1
ATOM 801 C C . PHE A 1 101 ? -15.451 -10.327 13.287 1.00 89.62 101 PHE A C 1
ATOM 803 O O . PHE A 1 101 ? -16.248 -9.562 13.824 1.00 89.62 101 PHE A O 1
ATOM 810 N N . VAL A 1 102 ? -15.818 -11.211 12.358 1.00 92.56 102 VAL A N 1
ATOM 811 C CA . VAL A 1 102 ? -17.174 -11.303 11.812 1.00 92.56 102 VAL A CA 1
ATOM 812 C C . VAL A 1 102 ? -17.636 -12.747 11.889 1.00 92.56 102 VAL A C 1
ATOM 814 O O . VAL A 1 102 ? -16.970 -13.641 11.370 1.00 92.56 102 VAL A O 1
ATOM 817 N N . GLU A 1 103 ? -18.784 -12.967 12.525 1.00 91.00 103 GLU A N 1
ATOM 818 C CA . GLU A 1 103 ? -19.408 -14.286 12.609 1.00 91.00 103 GLU A CA 1
ATOM 819 C C . GLU A 1 103 ? -19.719 -14.851 11.215 1.00 91.00 103 GLU A C 1
ATOM 821 O O . GLU A 1 103 ? -20.079 -14.120 10.291 1.00 91.00 103 GLU A O 1
ATOM 826 N N . GLY A 1 104 ? -19.576 -16.169 11.062 1.00 90.88 104 GLY A N 1
ATOM 827 C CA . GLY A 1 104 ? -19.795 -16.858 9.786 1.00 90.88 104 GLY A CA 1
ATOM 828 C C . GLY A 1 104 ? -18.619 -16.793 8.806 1.00 90.88 104 GLY A C 1
ATOM 829 O O . GLY A 1 104 ? -18.702 -17.388 7.734 1.00 90.88 104 GLY A O 1
ATOM 830 N N . PHE A 1 105 ? -17.521 -16.125 9.169 1.00 93.38 105 PHE A N 1
ATOM 831 C CA . PHE A 1 105 ? -16.262 -16.173 8.430 1.00 93.38 105 PHE A CA 1
ATOM 832 C C . PHE A 1 105 ? -15.174 -16.839 9.266 1.00 93.38 105 PHE A C 1
ATOM 834 O O . PHE A 1 105 ? -15.051 -16.585 10.462 1.00 93.38 105 PHE A O 1
ATOM 841 N N . ASP A 1 106 ? -14.357 -17.647 8.603 1.00 89.81 106 ASP A N 1
ATOM 842 C CA . ASP A 1 106 ? -13.169 -18.276 9.162 1.00 89.81 106 ASP A CA 1
ATOM 843 C C . ASP A 1 106 ? -12.022 -18.205 8.138 1.00 89.81 106 ASP A C 1
ATOM 845 O O . ASP A 1 106 ? -12.231 -18.283 6.919 1.00 89.81 106 ASP A O 1
ATOM 849 N N . PHE A 1 107 ? -10.815 -18.003 8.658 1.00 90.62 107 PHE A N 1
ATOM 850 C CA . PHE A 1 107 ? -9.567 -17.876 7.923 1.00 90.62 107 PHE A CA 1
ATOM 851 C C . PHE A 1 107 ? -8.438 -18.706 8.562 1.00 90.62 107 PHE A C 1
ATOM 853 O O . PHE A 1 107 ? -7.269 -18.371 8.364 1.00 90.62 107 PHE A O 1
ATOM 860 N N . ASP A 1 108 ? -8.761 -19.771 9.303 1.00 87.44 108 ASP A N 1
ATOM 861 C CA . ASP A 1 108 ? -7.800 -20.644 9.993 1.00 87.44 108 ASP A CA 1
ATOM 862 C C . ASP A 1 108 ? -6.774 -21.282 9.035 1.00 87.44 108 ASP A C 1
ATOM 864 O O . ASP A 1 108 ? -5.576 -21.345 9.337 1.00 87.44 108 ASP A O 1
ATOM 868 N N . ASP A 1 109 ? -7.201 -21.642 7.820 1.00 87.56 109 ASP A N 1
ATOM 869 C CA . ASP A 1 109 ? -6.315 -22.131 6.747 1.00 87.56 109 ASP A CA 1
ATOM 870 C C . ASP A 1 109 ? -5.351 -21.051 6.211 1.00 87.56 109 ASP A C 1
ATOM 872 O O . ASP A 1 109 ? -4.391 -21.336 5.488 1.00 87.56 109 ASP A O 1
ATOM 876 N N . GLY A 1 110 ? -5.580 -19.793 6.588 1.00 92.44 110 GLY A N 1
ATOM 877 C CA . GLY A 1 110 ? -4.916 -18.613 6.063 1.00 92.44 110 GLY A CA 1
ATOM 878 C C . GLY A 1 110 ? -5.535 -18.091 4.766 1.00 92.44 110 GLY A C 1
ATOM 879 O O . GLY A 1 110 ? -6.510 -18.614 4.219 1.00 92.44 110 GLY A O 1
ATOM 880 N N . LEU A 1 111 ? -4.952 -16.996 4.293 1.00 94.31 111 LEU A N 1
ATOM 881 C CA . LEU A 1 111 ? -5.275 -16.303 3.055 1.00 94.31 111 LEU A CA 1
ATOM 882 C C . LEU A 1 111 ? -4.016 -16.250 2.195 1.00 94.31 111 LEU A C 1
ATOM 884 O O . LEU A 1 111 ? -2.990 -15.711 2.620 1.00 94.31 111 LEU A O 1
ATOM 888 N N . SER A 1 112 ? -4.070 -16.814 0.992 1.00 97.50 112 SER A N 1
ATOM 889 C CA . SER A 1 112 ? -2.961 -16.696 0.048 1.00 97.50 112 SER A CA 1
ATOM 890 C C . SER A 1 112 ? -2.907 -15.261 -0.466 1.00 97.50 112 SER A C 1
ATOM 892 O O . SER A 1 112 ? -3.909 -14.744 -0.956 1.00 97.50 112 SER A O 1
ATOM 894 N N . VAL A 1 113 ? -1.760 -14.593 -0.360 1.00 98.00 113 VAL A N 1
ATOM 895 C CA . VAL A 1 113 ? -1.639 -13.173 -0.712 1.00 98.00 113 VAL A CA 1
ATOM 896 C C . VAL A 1 113 ? -0.433 -12.889 -1.593 1.00 98.00 113 VAL A C 1
ATOM 898 O O . VAL A 1 113 ? 0.606 -13.546 -1.506 1.00 98.00 113 VAL A O 1
ATOM 901 N N . LEU A 1 114 ? -0.582 -11.871 -2.439 1.00 98.50 114 LEU A N 1
ATOM 902 C CA . LEU A 1 114 ? 0.533 -11.167 -3.059 1.00 98.50 114 LEU A CA 1
ATOM 903 C C . LEU A 1 114 ? 0.846 -9.943 -2.198 1.00 98.50 114 LEU A C 1
ATOM 905 O O . LEU A 1 114 ? 0.116 -8.958 -2.216 1.00 98.50 114 LEU A O 1
ATOM 909 N N . GLU A 1 115 ? 1.892 -10.028 -1.394 1.00 98.19 115 GLU A N 1
ATOM 910 C CA . GLU A 1 115 ? 2.277 -8.985 -0.454 1.00 98.19 115 GLU A CA 1
ATOM 911 C C . GLU A 1 115 ? 3.200 -7.963 -1.117 1.00 98.19 115 GLU A C 1
ATOM 913 O O . GLU A 1 115 ? 4.245 -8.313 -1.672 1.00 98.19 115 GLU A O 1
ATOM 918 N N . VAL A 1 116 ? 2.822 -6.691 -1.020 1.00 98.25 116 VAL A N 1
ATOM 919 C CA . VAL A 1 116 ? 3.636 -5.546 -1.420 1.00 98.25 116 VAL A CA 1
ATOM 920 C C . VAL A 1 116 ? 4.590 -5.214 -0.275 1.00 98.25 116 VAL A C 1
ATOM 922 O O . VAL A 1 116 ? 4.181 -4.672 0.747 1.00 98.25 116 VAL A O 1
ATOM 925 N N . GLN A 1 117 ? 5.870 -5.545 -0.445 1.00 96.38 117 GLN A N 1
ATOM 926 C CA . GLN A 1 117 ? 6.933 -5.203 0.512 1.00 96.38 117 GLN A CA 1
ATOM 927 C C . GLN A 1 117 ? 7.435 -3.773 0.316 1.00 96.38 117 GLN A C 1
ATOM 929 O O . GLN A 1 117 ? 7.883 -3.124 1.258 1.00 96.38 117 GLN A O 1
ATOM 934 N N . TRP A 1 118 ? 7.393 -3.296 -0.925 1.00 95.69 118 TRP A N 1
ATOM 935 C CA . TRP A 1 118 ? 7.781 -1.943 -1.283 1.00 95.69 118 TRP A CA 1
ATOM 936 C C . TRP A 1 118 ? 7.099 -1.543 -2.583 1.00 95.69 118 TRP A C 1
ATOM 938 O O . TRP A 1 118 ? 7.042 -2.331 -3.530 1.00 95.69 118 TRP A O 1
ATOM 948 N N . LEU A 1 119 ? 6.612 -0.307 -2.629 1.00 96.69 119 LEU A N 1
ATOM 949 C CA . LEU A 1 119 ? 6.118 0.306 -3.849 1.00 96.69 119 LEU A CA 1
ATOM 950 C C . LEU A 1 119 ? 6.500 1.781 -3.869 1.00 96.69 119 LEU A C 1
ATOM 952 O O . LEU A 1 119 ? 6.088 2.552 -3.003 1.00 96.69 119 LEU A O 1
ATOM 956 N N . CYS A 1 120 ? 7.225 2.175 -4.907 1.00 96.06 120 CYS A N 1
ATOM 957 C CA . CYS A 1 120 ? 7.518 3.561 -5.218 1.00 96.06 120 CYS A CA 1
ATOM 958 C C . CYS A 1 120 ? 7.061 3.864 -6.649 1.00 96.06 120 CYS A C 1
ATOM 960 O O . CYS A 1 120 ? 7.417 3.136 -7.574 1.00 96.06 120 CYS A O 1
ATOM 962 N N . LEU A 1 121 ? 6.265 4.926 -6.822 1.00 96.50 121 LEU A N 1
ATOM 963 C CA . LEU A 1 121 ? 5.929 5.521 -8.118 1.00 96.50 121 LEU A CA 1
ATOM 964 C C . LEU A 1 121 ? 6.245 7.009 -8.051 1.00 96.50 121 LEU A C 1
ATOM 966 O O . LEU A 1 121 ? 5.482 7.779 -7.465 1.00 96.50 121 LEU A O 1
ATOM 970 N N . GLN A 1 122 ? 7.332 7.422 -8.680 1.00 96.12 122 GLN A N 1
ATOM 971 C CA . GLN A 1 122 ? 7.853 8.776 -8.557 1.00 96.12 122 GLN A CA 1
ATOM 972 C C . GLN A 1 122 ? 8.101 9.415 -9.918 1.00 96.12 122 GLN A C 1
ATOM 974 O O . GLN A 1 122 ? 8.372 8.734 -10.906 1.00 96.12 122 GLN A O 1
ATOM 979 N N . ASP A 1 123 ? 8.012 10.738 -9.938 1.00 97.19 123 ASP A N 1
ATOM 980 C CA . ASP A 1 123 ? 8.351 11.604 -11.060 1.00 97.19 123 ASP A CA 1
ATOM 981 C C . ASP A 1 123 ? 9.538 12.487 -10.637 1.00 97.19 123 ASP A C 1
ATOM 983 O O . ASP A 1 123 ? 9.335 13.546 -10.038 1.00 97.19 123 ASP A O 1
ATOM 987 N N . PRO A 1 124 ? 10.793 12.036 -10.850 1.00 96.00 124 PRO A N 1
ATOM 988 C CA . PRO A 1 124 ? 11.975 12.788 -10.428 1.00 96.00 124 PRO A CA 1
ATOM 989 C C . PRO A 1 124 ? 12.194 14.131 -11.133 1.00 96.00 124 PRO A C 1
ATOM 991 O O . PRO A 1 124 ? 13.072 14.879 -10.716 1.00 96.00 124 PRO A O 1
ATOM 994 N N . GLN A 1 125 ? 11.468 14.422 -12.218 1.00 94.88 125 GLN A N 1
ATOM 995 C CA . GLN A 1 125 ? 11.558 15.708 -12.921 1.00 94.88 125 GLN A CA 1
ATOM 996 C C . GLN A 1 125 ? 10.502 16.706 -12.432 1.00 94.88 125 GLN A C 1
ATOM 998 O O . GLN A 1 125 ? 10.643 17.911 -12.639 1.00 94.88 125 GLN A O 1
ATOM 1003 N N . ALA A 1 126 ? 9.450 16.228 -11.767 1.00 95.12 126 ALA A N 1
ATOM 1004 C CA . ALA A 1 126 ? 8.435 17.086 -11.187 1.00 95.12 126 ALA A CA 1
ATOM 1005 C C . ALA A 1 126 ? 8.933 17.810 -9.925 1.00 95.12 126 ALA A C 1
ATOM 1007 O O . ALA A 1 126 ? 9.756 17.314 -9.156 1.00 95.12 126 ALA A O 1
ATOM 1008 N N . SER A 1 127 ? 8.352 18.982 -9.673 1.00 95.81 127 SER A N 1
ATOM 1009 C CA . SER A 1 127 ? 8.521 19.739 -8.430 1.00 95.81 127 SER A CA 1
ATOM 1010 C C . SER A 1 127 ? 7.251 19.682 -7.585 1.00 95.81 127 SER A C 1
ATOM 1012 O O . SER A 1 127 ? 6.146 19.558 -8.115 1.00 95.81 127 SER A O 1
ATOM 1014 N N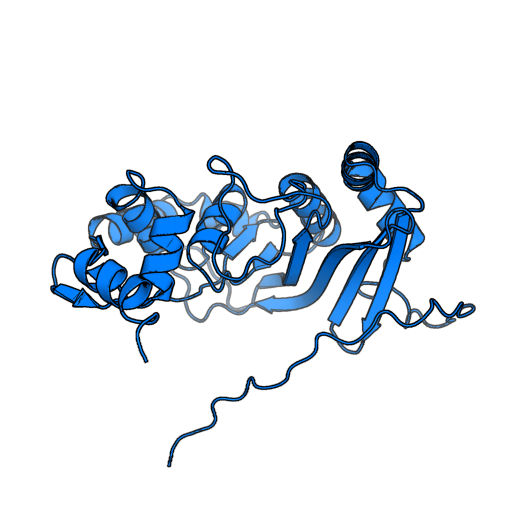 . PHE A 1 128 ? 7.402 19.770 -6.263 1.00 96.38 128 PHE A N 1
ATOM 1015 C CA . PHE A 1 128 ? 6.260 19.942 -5.365 1.00 96.38 128 PHE A CA 1
ATOM 1016 C C . PHE A 1 128 ? 5.600 21.305 -5.602 1.00 96.38 128 PHE A C 1
ATOM 1018 O O . PHE A 1 128 ? 6.277 22.275 -5.944 1.00 96.38 128 PHE A O 1
ATOM 1025 N N . SER A 1 129 ? 4.289 21.379 -5.393 1.00 94.25 129 SER A N 1
ATOM 1026 C CA . SER A 1 129 ? 3.514 22.620 -5.500 1.00 94.25 129 SER A CA 1
ATOM 1027 C C . SER A 1 129 ? 2.588 22.778 -4.290 1.00 94.25 129 SER A C 1
ATOM 1029 O O . SER A 1 129 ? 2.390 21.806 -3.559 1.00 94.25 129 SER A O 1
ATOM 1031 N N . PRO A 1 130 ? 1.990 23.958 -4.057 1.00 92.31 130 PRO A N 1
ATOM 1032 C CA . PRO A 1 130 ? 0.991 24.135 -3.000 1.00 92.31 130 PRO A CA 1
ATOM 1033 C C . PRO A 1 130 ? -0.202 23.171 -3.113 1.00 92.31 130 PRO A C 1
ATOM 1035 O O . PRO A 1 130 ? -0.732 22.717 -2.105 1.00 92.31 130 PRO A O 1
ATOM 1038 N N . GLU A 1 131 ? -0.597 22.808 -4.334 1.00 90.81 131 GLU A N 1
ATOM 1039 C CA . GLU A 1 131 ? -1.694 21.872 -4.618 1.00 90.81 131 GLU A CA 1
ATOM 1040 C C . GLU A 1 131 ? -1.263 20.406 -4.475 1.00 90.81 131 GLU A C 1
ATOM 1042 O O . GLU A 1 131 ? -2.095 19.516 -4.292 1.00 90.81 131 GLU A O 1
ATOM 1047 N N . ARG A 1 132 ? 0.043 20.138 -4.587 1.00 90.06 132 ARG A N 1
ATOM 1048 C CA . ARG A 1 132 ? 0.661 18.816 -4.421 1.00 90.06 132 ARG A CA 1
ATOM 1049 C C . ARG A 1 132 ? 1.875 18.925 -3.498 1.00 90.06 132 ARG A C 1
ATOM 1051 O O . ARG A 1 132 ? 3.014 18.762 -3.958 1.00 90.06 132 ARG A O 1
ATOM 1058 N N . PRO A 1 133 ? 1.641 19.232 -2.210 1.00 94.69 133 PRO A N 1
ATOM 1059 C CA . PRO A 1 133 ? 2.717 19.393 -1.254 1.00 94.69 133 PRO A CA 1
ATOM 1060 C C . PRO A 1 133 ? 3.403 18.053 -1.002 1.00 94.69 133 PRO A C 1
ATOM 1062 O O . PRO A 1 133 ? 2.843 16.975 -1.220 1.00 94.69 133 PRO A O 1
ATOM 1065 N N . ARG A 1 134 ? 4.639 18.130 -0.517 1.00 96.06 134 ARG A N 1
ATOM 1066 C CA . ARG A 1 134 ? 5.429 16.960 -0.145 1.00 96.06 134 ARG A CA 1
ATOM 1067 C C . ARG A 1 134 ? 4.761 16.215 1.012 1.00 96.06 134 ARG A C 1
ATOM 1069 O O . ARG A 1 134 ? 4.560 16.788 2.079 1.00 96.06 134 ARG A O 1
ATOM 1076 N N . LEU A 1 135 ? 4.467 14.930 0.818 1.00 96.06 135 LEU A N 1
ATOM 1077 C CA . LEU A 1 135 ? 4.034 14.050 1.903 1.00 96.06 135 LEU A CA 1
ATOM 1078 C C . LEU A 1 135 ? 5.241 13.572 2.729 1.00 96.06 135 LEU A C 1
ATOM 1080 O O . LEU A 1 135 ? 6.352 13.464 2.196 1.00 96.06 135 LEU A O 1
ATOM 1084 N N . PRO A 1 136 ? 5.060 13.252 4.021 1.00 94.62 136 PRO A N 1
ATOM 1085 C CA . PRO A 1 136 ? 6.148 12.717 4.829 1.00 94.62 136 PRO A CA 1
ATOM 1086 C C . PRO A 1 136 ? 6.778 11.452 4.226 1.00 94.62 136 PRO A C 1
ATOM 1088 O O . PRO A 1 136 ? 6.082 10.553 3.757 1.00 94.62 136 PRO A O 1
ATOM 1091 N N . GLY A 1 137 ? 8.112 11.396 4.208 1.00 91.44 137 GLY A N 1
ATOM 1092 C CA . GLY A 1 137 ? 8.880 10.311 3.582 1.00 91.44 137 GLY A CA 1
ATOM 1093 C C . GLY A 1 137 ? 8.991 10.381 2.052 1.00 91.44 137 GLY A C 1
ATOM 1094 O O . GLY A 1 137 ? 9.768 9.631 1.466 1.00 91.44 137 GLY A O 1
ATOM 1095 N N . GLN A 1 138 ? 8.279 11.293 1.388 1.00 93.75 138 GLN A N 1
ATOM 1096 C CA . GLN A 1 138 ? 8.355 11.462 -0.060 1.00 93.75 138 GLN A CA 1
ATOM 1097 C C . GLN A 1 138 ? 9.628 12.220 -0.459 1.00 93.75 138 GLN A C 1
ATOM 1099 O O . GLN A 1 138 ? 9.992 13.201 0.188 1.00 93.75 138 GLN A O 1
ATOM 1104 N N . VAL A 1 139 ? 10.308 11.800 -1.528 1.00 93.06 139 VAL A N 1
ATOM 1105 C CA . VAL A 1 139 ? 11.491 12.505 -2.070 1.00 93.06 139 VAL A CA 1
ATOM 1106 C C . VAL A 1 139 ? 11.125 13.322 -3.309 1.00 93.06 139 VAL A C 1
ATOM 1108 O O . VAL A 1 139 ? 11.526 14.477 -3.414 1.00 93.06 139 VAL A O 1
ATOM 1111 N N . CYS A 1 140 ? 10.293 12.761 -4.188 1.00 94.50 140 CYS A N 1
ATOM 1112 C CA . CYS A 1 140 ? 9.803 13.397 -5.412 1.00 94.50 140 CYS A CA 1
ATOM 1113 C C . CYS A 1 140 ? 8.271 13.310 -5.488 1.00 94.50 140 CYS A C 1
ATOM 1115 O O . CYS A 1 140 ? 7.693 12.379 -4.909 1.00 94.50 140 CYS A O 1
ATOM 1117 N N . PRO A 1 141 ? 7.593 14.212 -6.222 1.00 96.12 141 PRO A N 1
ATOM 1118 C CA . PRO A 1 141 ? 6.177 14.050 -6.528 1.00 96.12 141 PRO A CA 1
ATOM 1119 C C . PRO A 1 141 ? 5.876 12.670 -7.124 1.00 96.12 141 PRO A C 1
ATOM 1121 O O . PRO A 1 141 ? 6.715 12.041 -7.769 1.00 96.12 141 PRO A O 1
ATOM 1124 N N . GLY A 1 142 ? 4.665 12.170 -6.885 1.00 95.00 142 GLY A N 1
ATOM 1125 C CA . GLY A 1 142 ? 4.266 10.862 -7.394 1.00 95.00 142 GLY A CA 1
ATOM 1126 C C . GLY A 1 142 ? 4.049 10.880 -8.908 1.00 95.00 142 GLY A C 1
ATOM 1127 O O . GLY A 1 142 ? 3.514 11.847 -9.452 1.00 95.00 142 GLY A O 1
ATOM 1128 N N . LEU A 1 143 ? 4.349 9.767 -9.584 1.00 95.69 143 LEU A N 1
ATOM 1129 C CA . LEU A 1 143 ? 4.092 9.622 -11.026 1.00 95.69 143 LEU A CA 1
ATOM 1130 C C . LEU A 1 143 ? 2.591 9.726 -11.370 1.00 95.69 143 LEU A C 1
ATOM 1132 O O . LEU A 1 143 ? 2.216 10.096 -12.481 1.00 95.69 143 LEU A O 1
ATOM 1136 N N . GLY A 1 144 ? 1.707 9.459 -10.403 1.00 93.81 144 GLY A N 1
ATOM 1137 C CA . GLY A 1 144 ? 0.251 9.496 -10.588 1.00 93.81 144 GLY A CA 1
ATOM 1138 C C . GLY A 1 144 ? -0.322 8.218 -11.211 1.00 93.81 144 GLY A C 1
ATOM 1139 O O . GLY A 1 144 ? -1.419 8.239 -11.756 1.00 93.81 144 GLY A O 1
ATOM 1140 N N . GLY A 1 145 ? 0.417 7.107 -11.140 1.00 95.25 145 GLY A N 1
ATOM 1141 C CA . GLY A 1 145 ? 0.051 5.819 -11.738 1.00 95.25 145 GLY A CA 1
ATOM 1142 C C . GLY A 1 145 ? -0.537 4.793 -10.769 1.00 95.25 145 GLY A C 1
ATOM 1143 O O . GLY A 1 145 ? -0.584 3.619 -11.116 1.00 95.25 145 GLY A O 1
ATOM 1144 N N . LEU A 1 146 ? -0.950 5.181 -9.555 1.00 94.62 146 LEU A N 1
ATOM 1145 C CA . LEU A 1 146 ? -1.312 4.208 -8.513 1.00 94.62 146 LEU A CA 1
ATOM 1146 C C . LEU A 1 146 ? -2.489 3.302 -8.914 1.00 94.62 146 LEU A C 1
ATOM 1148 O O . LEU A 1 146 ? -2.420 2.102 -8.681 1.00 94.62 146 LEU A O 1
ATOM 1152 N N . ARG A 1 147 ? -3.524 3.842 -9.572 1.00 95.31 147 ARG A N 1
ATOM 1153 C CA . ARG A 1 147 ? -4.657 3.043 -10.084 1.00 95.31 147 ARG A CA 1
ATOM 1154 C C . ARG A 1 147 ? -4.198 1.991 -11.103 1.00 95.31 147 ARG A C 1
ATOM 1156 O O . ARG A 1 147 ? -4.540 0.823 -10.979 1.00 95.31 147 ARG A O 1
ATOM 1163 N N . ARG A 1 148 ? -3.336 2.388 -12.043 1.00 97.12 148 ARG A N 1
ATOM 1164 C CA . ARG A 1 148 ? -2.749 1.495 -13.059 1.00 97.12 148 ARG A CA 1
ATOM 1165 C C . ARG A 1 148 ? -1.855 0.425 -12.426 1.00 97.12 148 ARG A C 1
ATOM 1167 O O . ARG A 1 148 ? -1.866 -0.734 -12.822 1.00 97.12 148 ARG A O 1
ATOM 1174 N N . MET A 1 149 ? -1.108 0.802 -11.388 1.00 97.69 149 MET A N 1
ATOM 1175 C CA . MET A 1 149 ? -0.320 -0.141 -10.595 1.00 97.69 149 MET A CA 1
ATOM 1176 C C . MET A 1 149 ? -1.208 -1.129 -9.839 1.00 97.69 149 MET A C 1
ATOM 1178 O O . MET A 1 149 ? -0.898 -2.314 -9.781 1.00 97.69 149 MET A O 1
ATOM 1182 N N . HIS A 1 150 ? -2.323 -0.669 -9.276 1.00 97.00 150 HIS A N 1
ATOM 1183 C CA . HIS A 1 150 ? -3.291 -1.545 -8.631 1.00 97.00 150 HIS A CA 1
ATOM 1184 C C . HIS A 1 150 ? -3.865 -2.578 -9.618 1.00 97.00 150 HIS A C 1
ATOM 1186 O O . HIS A 1 150 ? -3.895 -3.763 -9.293 1.00 97.00 150 HIS A O 1
ATOM 1192 N N . GLU A 1 151 ? -4.214 -2.172 -10.841 1.00 97.44 151 GLU A N 1
ATOM 1193 C CA . GLU A 1 151 ? -4.653 -3.089 -11.906 1.00 97.44 151 GLU A CA 1
ATOM 1194 C C . GLU A 1 151 ? -3.586 -4.149 -12.235 1.00 97.44 151 GLU A C 1
ATOM 1196 O O . GLU A 1 151 ? -3.897 -5.344 -12.290 1.00 97.44 151 GLU A O 1
ATOM 1201 N N . LEU A 1 152 ? -2.314 -3.744 -12.362 1.00 98.12 152 LEU A N 1
ATOM 1202 C CA . LEU A 1 152 ? -1.194 -4.678 -12.527 1.00 98.12 152 LEU A CA 1
ATOM 1203 C C . LEU A 1 152 ? -1.130 -5.680 -11.364 1.00 98.12 152 LEU A C 1
ATOM 1205 O O . LEU A 1 152 ? -1.025 -6.886 -11.591 1.00 98.12 152 LEU A O 1
ATOM 1209 N N . LEU A 1 153 ? -1.205 -5.195 -10.121 1.00 98.50 153 LEU A N 1
ATOM 1210 C CA . LEU A 1 153 ? -1.130 -6.025 -8.919 1.00 98.50 153 LEU A CA 1
ATOM 1211 C C . LEU A 1 153 ? -2.281 -7.031 -8.841 1.00 98.50 153 LEU A C 1
ATOM 1213 O O . LEU A 1 153 ? -2.030 -8.193 -8.533 1.00 98.50 153 LEU A O 1
ATOM 1217 N N . LEU A 1 154 ? -3.513 -6.639 -9.178 1.00 97.94 154 LEU A N 1
ATOM 1218 C CA . LEU A 1 154 ? -4.645 -7.567 -9.259 1.00 97.94 154 LEU A CA 1
ATOM 1219 C C . LEU A 1 154 ? -4.428 -8.631 -10.341 1.00 97.94 154 LEU A C 1
ATOM 1221 O O . LEU A 1 154 ? -4.648 -9.819 -10.097 1.00 97.94 154 LEU A O 1
ATOM 1225 N N . GLY A 1 155 ? -3.934 -8.229 -11.517 1.00 97.50 155 GLY A N 1
ATOM 1226 C CA . GLY A 1 155 ? -3.589 -9.150 -12.600 1.00 97.50 155 GLY A CA 1
ATOM 1227 C C . GLY A 1 155 ? -2.494 -10.149 -12.209 1.00 97.50 155 GLY A C 1
ATOM 1228 O O . GLY A 1 155 ? -2.538 -11.314 -12.610 1.00 97.50 155 GLY A O 1
ATOM 1229 N N . LEU A 1 156 ? -1.527 -9.717 -11.397 1.00 97.69 156 LEU A N 1
ATOM 1230 C CA . LEU A 1 156 ? -0.493 -10.574 -10.817 1.00 97.69 156 LEU A CA 1
ATOM 1231 C C . LEU A 1 156 ? -1.011 -11.397 -9.630 1.00 97.69 156 LEU A C 1
ATOM 1233 O O . LEU A 1 156 ? -0.477 -12.467 -9.360 1.00 97.69 156 LEU A O 1
ATOM 1237 N N . ALA A 1 157 ? -2.041 -10.951 -8.922 1.00 97.69 157 ALA A N 1
ATOM 1238 C CA . ALA A 1 157 ? -2.601 -11.668 -7.785 1.00 97.69 157 ALA A CA 1
ATOM 1239 C C . ALA A 1 157 ? -3.638 -12.726 -8.180 1.00 97.69 157 ALA A C 1
ATOM 1241 O O . ALA A 1 157 ? -4.038 -13.497 -7.315 1.00 97.69 157 ALA A O 1
ATOM 1242 N N . GLN A 1 158 ? -4.016 -12.841 -9.458 1.00 95.56 158 GLN A N 1
ATOM 1243 C CA . GLN A 1 158 ? -4.965 -13.857 -9.931 1.00 95.56 158 GLN A CA 1
ATOM 1244 C C . GLN A 1 158 ? -4.664 -15.260 -9.376 1.00 95.56 158 GLN A C 1
ATOM 1246 O O . GLN A 1 158 ? -3.521 -15.730 -9.412 1.00 95.56 158 GLN A O 1
ATOM 1251 N N . GLY A 1 159 ? -5.703 -15.903 -8.834 1.00 94.50 159 GLY A N 1
ATOM 1252 C CA . GLY A 1 159 ? -5.615 -17.185 -8.125 1.00 94.50 159 GLY A CA 1
ATOM 1253 C C . GLY A 1 159 ? -5.256 -17.099 -6.632 1.00 94.50 159 GLY A C 1
ATOM 1254 O O . GLY A 1 159 ? -5.160 -18.139 -5.992 1.00 94.50 159 GLY A O 1
ATOM 1255 N N . ARG A 1 160 ? -5.063 -15.896 -6.071 1.00 97.00 160 ARG A N 1
ATOM 1256 C CA . ARG A 1 160 ? -4.856 -15.649 -4.628 1.00 97.00 160 ARG A CA 1
ATOM 1257 C C . ARG A 1 160 ? -6.108 -15.047 -3.993 1.00 97.00 160 ARG A C 1
ATOM 1259 O O . ARG A 1 160 ? -7.053 -14.673 -4.687 1.00 97.00 160 ARG A O 1
ATOM 1266 N N . ASP A 1 161 ? -6.101 -14.914 -2.672 1.00 98.31 161 ASP A N 1
ATOM 1267 C CA . ASP A 1 161 ? -7.174 -14.256 -1.931 1.00 98.31 161 ASP A CA 1
ATOM 1268 C C . ASP A 1 161 ? -7.097 -12.735 -1.991 1.00 98.31 161 ASP A C 1
ATOM 1270 O O . ASP A 1 161 ? -8.145 -12.087 -2.023 1.00 98.31 161 ASP A O 1
ATOM 1274 N N . ALA A 1 162 ? -5.892 -12.157 -2.018 1.00 98.62 162 ALA A N 1
ATOM 1275 C CA . ALA A 1 162 ? -5.721 -10.707 -2.014 1.00 98.62 162 ALA A CA 1
ATOM 1276 C C . ALA A 1 162 ? -4.353 -10.227 -2.514 1.00 98.62 162 ALA A C 1
ATOM 1278 O O . ALA A 1 162 ? -3.370 -10.974 -2.526 1.00 98.62 162 ALA A O 1
ATOM 1279 N N . VAL A 1 163 ? -4.285 -8.928 -2.809 1.00 98.75 163 VAL A N 1
ATOM 1280 C CA . VAL A 1 163 ? -3.046 -8.151 -2.667 1.00 98.75 163 VAL A CA 1
ATOM 1281 C C . VAL A 1 163 ? -3.005 -7.601 -1.242 1.00 98.75 163 VAL A C 1
ATOM 1283 O O . VAL A 1 163 ? -3.985 -7.002 -0.800 1.00 98.75 163 VAL A O 1
ATOM 1286 N N . LEU A 1 164 ? -1.900 -7.806 -0.526 1.00 98.50 164 LEU A N 1
ATOM 1287 C CA . LEU A 1 164 ? -1.707 -7.339 0.849 1.00 98.50 164 LEU A CA 1
ATOM 1288 C C . LEU A 1 164 ? -0.718 -6.176 0.878 1.00 98.50 164 LEU A C 1
ATOM 1290 O O . LEU A 1 164 ? 0.354 -6.257 0.285 1.00 98.50 164 LEU A O 1
ATOM 1294 N N . ASN A 1 165 ? -1.061 -5.122 1.610 1.00 97.12 165 ASN A N 1
ATOM 1295 C CA . ASN A 1 165 ? -0.177 -4.007 1.923 1.00 97.12 165 ASN A CA 1
ATOM 1296 C C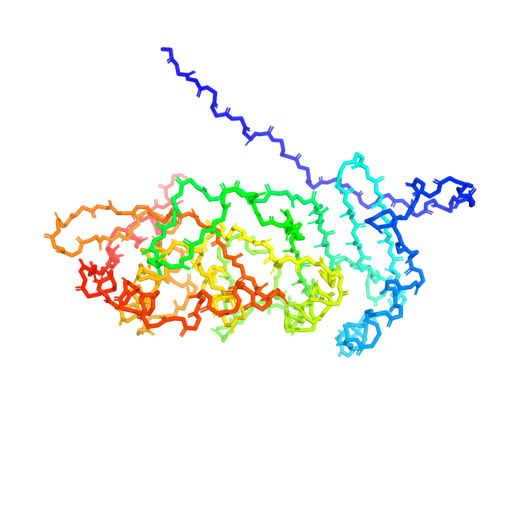 . ASN A 1 165 ? -0.293 -3.643 3.413 1.00 97.12 165 ASN A C 1
ATOM 1298 O O . ASN A 1 165 ? -1.350 -3.817 4.014 1.00 97.12 165 ASN A O 1
ATOM 1302 N N . VAL A 1 166 ? 0.774 -3.115 4.012 1.00 97.25 166 VAL A N 1
ATOM 1303 C CA . VAL A 1 166 ? 0.777 -2.620 5.399 1.00 97.25 166 VAL A CA 1
ATOM 1304 C C . VAL A 1 166 ? 1.270 -1.170 5.379 1.00 97.25 166 VAL A C 1
ATOM 1306 O O . VAL A 1 166 ? 2.476 -0.927 5.446 1.00 97.25 166 VAL A O 1
ATOM 1309 N N . PRO A 1 167 ? 0.373 -0.180 5.227 1.00 95.62 167 PRO A N 1
ATOM 1310 C CA . PRO A 1 167 ? 0.767 1.220 5.147 1.00 95.62 167 PRO A CA 1
ATOM 1311 C C . PRO A 1 167 ? 1.371 1.723 6.466 1.00 95.62 167 PRO A C 1
ATOM 1313 O O . PRO A 1 167 ? 0.691 1.862 7.483 1.00 95.62 167 PRO A O 1
ATOM 1316 N N . GLU A 1 168 ? 2.661 2.062 6.432 1.00 94.56 168 GLU A N 1
ATOM 1317 C CA . GLU A 1 168 ? 3.395 2.542 7.612 1.00 94.56 168 GLU A CA 1
ATOM 1318 C C . GLU A 1 168 ? 2.989 3.954 8.070 1.00 94.56 168 GLU A C 1
ATOM 1320 O O . GLU A 1 168 ? 3.301 4.348 9.191 1.00 94.56 168 GLU A O 1
ATOM 1325 N N . ARG A 1 169 ? 2.294 4.726 7.224 1.00 96.44 169 ARG A N 1
ATOM 1326 C CA . ARG A 1 169 ? 1.923 6.125 7.482 1.00 96.44 169 ARG A CA 1
ATOM 1327 C C . ARG A 1 169 ? 0.433 6.353 7.254 1.00 96.44 169 ARG A C 1
ATOM 1329 O O . ARG A 1 169 ? -0.198 5.679 6.445 1.00 96.44 169 ARG A O 1
ATOM 1336 N N . TYR A 1 170 ? -0.110 7.370 7.917 1.00 97.56 170 TYR A N 1
ATOM 1337 C CA . TYR A 1 170 ? -1.520 7.743 7.789 1.00 97.56 170 TYR A CA 1
ATOM 1338 C C . TYR A 1 170 ? -1.930 8.063 6.340 1.00 97.56 170 TYR A C 1
ATOM 1340 O O . TYR A 1 170 ? -2.881 7.473 5.831 1.00 97.56 170 TYR A O 1
ATOM 1348 N N . HIS A 1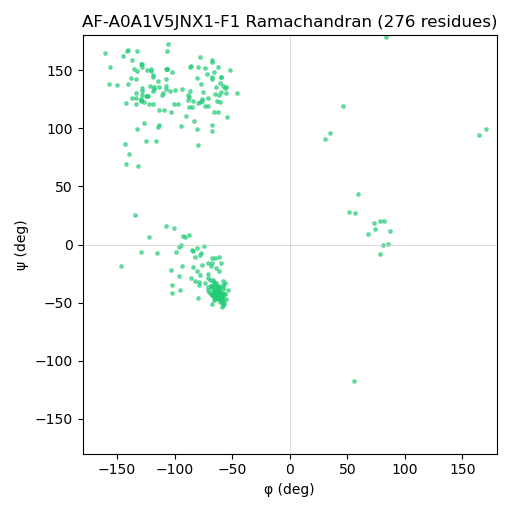 171 ? -1.200 8.941 5.636 1.00 96.94 171 HIS A N 1
ATOM 1349 C CA . HIS A 1 171 ? -1.556 9.279 4.251 1.00 96.94 171 HIS A CA 1
ATOM 1350 C C . HIS A 1 171 ? -1.488 8.079 3.315 1.00 96.94 171 HIS A C 1
ATOM 1352 O O . HIS A 1 171 ? -2.316 7.986 2.415 1.00 96.94 171 HIS A O 1
ATOM 1358 N N . THR A 1 172 ? -0.526 7.165 3.493 1.00 96.25 172 THR A N 1
ATOM 1359 C CA . THR A 1 172 ? -0.465 5.981 2.633 1.00 96.25 172 THR A CA 1
ATOM 1360 C C . THR A 1 172 ? -1.679 5.101 2.891 1.00 96.25 172 THR A C 1
ATOM 1362 O O . THR A 1 172 ? -2.324 4.694 1.932 1.00 96.25 172 THR A O 1
ATOM 1365 N N . ALA A 1 173 ? -2.068 4.896 4.151 1.00 97.69 173 ALA A N 1
ATOM 1366 C CA . ALA A 1 173 ? -3.275 4.149 4.489 1.00 97.69 173 ALA A CA 1
ATOM 1367 C C . ALA A 1 173 ? -4.545 4.760 3.893 1.00 97.69 173 ALA A C 1
ATOM 1369 O O . ALA A 1 173 ? -5.382 4.022 3.375 1.00 97.69 173 ALA A O 1
ATOM 1370 N N . LEU A 1 174 ? -4.668 6.089 3.928 1.00 97.12 174 LEU A N 1
ATOM 1371 C CA . LEU A 1 174 ? -5.797 6.804 3.338 1.00 97.12 174 LEU A CA 1
ATOM 1372 C C . LEU A 1 174 ? -5.826 6.668 1.810 1.00 97.12 174 LEU A C 1
ATOM 1374 O O . LEU A 1 174 ? -6.870 6.388 1.232 1.00 97.12 174 LEU A O 1
ATOM 1378 N N . ILE A 1 175 ? -4.674 6.820 1.153 1.00 95.88 175 ILE A N 1
ATOM 1379 C CA . ILE A 1 175 ? -4.555 6.694 -0.304 1.00 95.88 175 ILE A CA 1
ATOM 1380 C C . ILE A 1 175 ? -4.918 5.272 -0.759 1.00 95.88 175 ILE A C 1
ATOM 1382 O O . ILE A 1 175 ? -5.677 5.107 -1.712 1.00 95.88 175 ILE A O 1
ATOM 1386 N N . TYR A 1 176 ? -4.414 4.241 -0.076 1.00 96.69 176 TYR A N 1
ATOM 1387 C CA . TYR A 1 176 ? -4.722 2.848 -0.411 1.00 96.69 176 TYR A CA 1
ATOM 1388 C C . TYR A 1 176 ? -6.164 2.450 -0.077 1.00 96.69 176 TYR A C 1
ATOM 1390 O O . TYR A 1 176 ? -6.705 1.572 -0.749 1.00 96.69 176 TYR A O 1
ATOM 1398 N N . ALA A 1 177 ? -6.817 3.110 0.885 1.00 96.25 177 ALA A N 1
ATOM 1399 C CA . ALA A 1 177 ? -8.194 2.805 1.282 1.00 96.25 177 ALA A CA 1
ATOM 1400 C C . ALA A 1 177 ? -9.236 2.983 0.159 1.00 96.25 177 ALA A C 1
ATOM 1402 O O . ALA A 1 177 ? -10.371 2.540 0.307 1.00 96.25 177 ALA A O 1
ATOM 1403 N N . GLN A 1 178 ? -8.861 3.597 -0.969 1.00 93.06 178 GLN A N 1
ATOM 1404 C CA . GLN A 1 178 ? -9.706 3.674 -2.164 1.00 93.06 178 GLN A CA 1
ATOM 1405 C C . GLN A 1 178 ? -9.968 2.302 -2.805 1.00 93.06 178 GLN A C 1
ATOM 1407 O O . GLN A 1 178 ? -11.043 2.094 -3.355 1.00 93.06 178 GLN A O 1
ATOM 1412 N N . GLU A 1 179 ? -9.000 1.384 -2.740 1.00 95.12 179 GLU A N 1
ATOM 1413 C CA . GLU A 1 179 ? -9.060 0.072 -3.412 1.00 95.12 179 GLU A CA 1
ATOM 1414 C C . GLU A 1 179 ? -8.750 -1.100 -2.452 1.00 95.12 179 GLU A C 1
ATOM 1416 O O . GLU A 1 179 ? -8.845 -2.273 -2.818 1.00 95.12 179 GLU A O 1
ATOM 1421 N N . TYR A 1 180 ? -8.345 -0.796 -1.215 1.00 98.25 180 TYR A N 1
ATOM 1422 C CA . TYR A 1 180 ? -7.981 -1.768 -0.189 1.00 98.25 180 TYR A CA 1
ATOM 1423 C C . TYR A 1 180 ? -8.812 -1.559 1.076 1.00 98.25 180 TYR A C 1
ATOM 1425 O O . TYR A 1 180 ? -9.153 -0.441 1.450 1.00 98.25 180 TYR A O 1
ATOM 1433 N N . HIS A 1 181 ? -9.057 -2.645 1.802 1.00 98.25 181 HIS A N 1
ATOM 1434 C CA . HIS A 1 181 ? -9.785 -2.630 3.066 1.00 98.25 181 HIS A CA 1
ATOM 1435 C C . HIS A 1 181 ? -8.881 -3.109 4.193 1.00 98.25 181 HIS A C 1
ATOM 1437 O O . HIS A 1 181 ? -8.199 -4.124 4.051 1.00 98.25 181 HIS A O 1
ATOM 1443 N N . PHE A 1 182 ? -8.891 -2.425 5.339 1.00 98.38 182 PHE A N 1
ATOM 1444 C CA . PHE A 1 182 ? -8.234 -2.973 6.523 1.00 98.38 182 PHE A CA 1
ATOM 1445 C C . PHE A 1 182 ? -8.892 -4.293 6.914 1.00 98.38 182 PHE A C 1
ATOM 1447 O O . PHE A 1 182 ? -10.108 -4.347 7.089 1.00 98.38 182 PHE A O 1
ATOM 1454 N N . PHE A 1 183 ? -8.100 -5.346 7.105 1.00 97.38 183 PHE A N 1
ATOM 1455 C CA . PHE A 1 183 ? -8.639 -6.628 7.550 1.00 97.38 183 PHE A CA 1
ATOM 1456 C C . PHE A 1 183 ? -9.340 -6.486 8.910 1.00 97.38 183 PHE A C 1
ATOM 1458 O O . PHE A 1 183 ? -10.463 -6.948 9.083 1.00 97.38 183 PHE A O 1
ATOM 1465 N N . ALA A 1 184 ? -8.712 -5.783 9.859 1.00 96.62 184 ALA A N 1
ATOM 1466 C CA . ALA A 1 184 ? -9.301 -5.504 11.163 1.00 96.62 184 ALA A CA 1
ATOM 1467 C C . ALA A 1 184 ? -10.303 -4.327 11.095 1.00 96.62 184 ALA A C 1
ATOM 1469 O O . ALA A 1 184 ? -9.888 -3.198 10.802 1.00 96.62 184 ALA A O 1
ATOM 1470 N N . PRO A 1 185 ? -11.587 -4.518 11.469 1.00 97.19 185 PRO A N 1
ATOM 1471 C CA . PRO A 1 185 ? -12.588 -3.448 11.456 1.00 97.19 185 PRO A CA 1
ATOM 1472 C C . PRO A 1 185 ? -12.214 -2.242 12.320 1.00 97.19 185 PRO A C 1
ATOM 1474 O O . PRO A 1 185 ? -12.543 -1.109 11.980 1.00 97.19 185 PRO A O 1
ATOM 1477 N N . ARG A 1 186 ? -11.481 -2.461 13.421 1.00 96.19 186 ARG A N 1
ATOM 1478 C CA . ARG A 1 186 ? -11.012 -1.377 14.296 1.00 96.19 186 ARG A CA 1
ATOM 1479 C C . ARG A 1 186 ? -10.040 -0.431 13.585 1.00 96.19 186 ARG A C 1
ATOM 1481 O O . ARG A 1 186 ? -10.132 0.772 13.795 1.00 96.19 186 ARG A O 1
ATOM 1488 N N . ALA A 1 187 ? -9.147 -0.954 12.743 1.00 97.25 187 ALA A N 1
ATOM 1489 C CA . ALA A 1 187 ? -8.204 -0.135 11.978 1.00 97.25 187 ALA A CA 1
ATOM 1490 C C . ALA A 1 187 ? -8.923 0.666 10.878 1.00 97.25 187 ALA A C 1
ATOM 1492 O O . ALA A 1 187 ? -8.676 1.861 10.727 1.00 97.25 187 ALA A O 1
ATOM 1493 N N . ALA A 1 188 ? -9.889 0.050 10.183 1.00 98.12 188 ALA A N 1
ATOM 1494 C CA . ALA A 1 188 ? -10.781 0.770 9.269 1.00 98.12 188 ALA A CA 1
ATOM 1495 C C . ALA A 1 188 ? -11.574 1.872 9.992 1.00 98.12 188 ALA A C 1
ATOM 1497 O O . ALA A 1 188 ? -11.626 3.003 9.519 1.00 98.12 188 ALA A O 1
ATOM 1498 N N . GLY A 1 189 ? -12.143 1.572 11.163 1.00 98.19 189 GLY A N 1
ATOM 1499 C CA . GLY A 1 189 ? -12.868 2.552 11.972 1.00 98.19 189 GLY A CA 1
ATOM 1500 C C . GLY A 1 189 ? -11.986 3.711 12.442 1.00 98.19 189 GLY A C 1
ATOM 1501 O O . GLY A 1 189 ? -12.420 4.858 12.401 1.00 98.19 189 GLY A O 1
ATOM 1502 N N . GLN A 1 190 ? -10.733 3.436 12.816 1.00 97.88 190 GLN A N 1
ATOM 1503 C CA . GLN A 1 190 ? -9.754 4.471 13.153 1.00 97.88 190 GLN A CA 1
ATOM 1504 C C . GLN A 1 190 ? -9.473 5.399 11.965 1.00 97.88 190 GLN A C 1
ATOM 1506 O O . GLN A 1 190 ? -9.475 6.615 12.146 1.00 97.88 190 GLN A O 1
ATOM 1511 N N . LEU A 1 191 ? -9.268 4.854 10.759 1.00 98.25 191 LEU A N 1
ATOM 1512 C CA . LEU A 1 191 ? -9.065 5.669 9.558 1.00 98.25 191 LEU A CA 1
ATOM 1513 C C . LEU A 1 191 ? -10.285 6.561 9.276 1.00 98.25 191 LEU A C 1
ATOM 1515 O O . LEU A 1 191 ? -10.118 7.756 9.054 1.00 98.25 191 LEU A O 1
ATOM 1519 N N . LEU A 1 192 ? -11.500 6.007 9.362 1.00 98.38 192 LEU A N 1
ATOM 1520 C CA . LEU A 1 192 ? -12.737 6.772 9.167 1.00 98.38 192 LEU A CA 1
ATOM 1521 C C . LEU A 1 192 ? -12.913 7.885 10.208 1.00 98.38 192 LEU A C 1
ATOM 1523 O O . LEU A 1 192 ? -13.364 8.975 9.866 1.00 98.38 192 LEU A O 1
ATOM 1527 N N . ALA A 1 193 ? -12.563 7.637 11.473 1.00 98.31 193 ALA A N 1
ATOM 1528 C CA . ALA A 1 193 ? -12.611 8.661 12.515 1.00 98.31 193 ALA A CA 1
ATOM 1529 C C . ALA A 1 193 ? -11.593 9.785 12.258 1.00 98.31 193 ALA A C 1
ATOM 1531 O O . ALA A 1 193 ? -11.934 10.959 12.391 1.00 98.31 193 ALA A O 1
ATOM 1532 N N . LEU A 1 194 ? -10.369 9.444 11.837 1.00 98.19 194 LEU A N 1
ATOM 1533 C CA . LEU A 1 194 ? -9.348 10.426 11.457 1.00 98.19 194 LEU A CA 1
ATOM 1534 C C . LEU A 1 194 ? -9.798 11.278 10.267 1.00 98.19 194 LEU A C 1
ATOM 1536 O O . LEU A 1 194 ? -9.683 12.499 10.318 1.00 98.19 194 LEU A O 1
ATOM 1540 N N . GLU A 1 195 ? -10.351 10.662 9.222 1.00 97.62 195 GLU A N 1
ATOM 1541 C CA . GLU A 1 195 ? -10.873 11.386 8.062 1.00 97.62 195 GLU A CA 1
ATOM 1542 C C . GLU A 1 195 ? -12.037 12.306 8.459 1.00 97.62 195 GLU A C 1
ATOM 1544 O O . GLU A 1 195 ? -12.029 13.495 8.132 1.00 97.62 195 GLU A O 1
ATOM 1549 N N . ARG A 1 196 ? -12.997 11.801 9.246 1.00 98.06 196 ARG A N 1
ATOM 1550 C CA . ARG A 1 196 ? -14.114 12.595 9.779 1.00 98.06 196 ARG A CA 1
ATOM 1551 C C . ARG A 1 196 ? -13.624 13.823 10.548 1.00 98.06 196 ARG A C 1
ATOM 1553 O O . ARG A 1 196 ? -14.148 14.916 10.349 1.00 98.06 196 ARG A O 1
ATOM 1560 N N . ASP A 1 197 ? -12.643 13.649 11.429 1.00 98.44 197 ASP A N 1
ATOM 1561 C CA . ASP A 1 197 ? -12.241 14.692 12.375 1.00 98.44 197 ASP A CA 1
ATOM 1562 C C . ASP A 1 197 ? -11.218 15.681 11.795 1.00 98.44 197 ASP A C 1
ATOM 1564 O O . ASP A 1 197 ? -11.185 16.850 12.205 1.00 98.44 197 ASP A O 1
ATOM 1568 N N . LEU A 1 198 ? -10.385 15.233 10.848 1.00 97.88 198 LEU A N 1
ATOM 1569 C CA . LEU A 1 198 ? -9.201 15.963 10.383 1.00 97.88 198 LEU A CA 1
ATOM 1570 C C . LEU A 1 198 ? -9.264 16.399 8.910 1.00 97.88 198 LEU A C 1
ATOM 1572 O O . LEU A 1 198 ? -8.415 17.187 8.502 1.00 97.88 198 LEU A O 1
ATOM 1576 N N . SER A 1 199 ? -10.266 15.976 8.127 1.00 95.94 199 SER A N 1
ATOM 1577 C CA . SER A 1 199 ? -10.391 16.299 6.685 1.00 95.94 199 SER A CA 1
ATOM 1578 C C . SER A 1 199 ? -10.481 17.790 6.346 1.00 95.94 199 SER A C 1
ATOM 1580 O O . SER A 1 199 ? -10.257 18.168 5.199 1.00 95.94 199 SER A O 1
ATOM 1582 N N . ARG A 1 200 ? -10.772 18.656 7.326 1.00 96.56 200 ARG A N 1
ATOM 1583 C CA . ARG A 1 200 ? -10.735 20.117 7.136 1.00 96.56 200 ARG A CA 1
ATOM 1584 C C . ARG A 1 200 ? -9.325 20.676 6.909 1.00 96.56 200 ARG A C 1
ATOM 1586 O O . ARG A 1 200 ? -9.201 21.824 6.497 1.00 96.56 200 ARG A O 1
ATOM 1593 N N . TRP A 1 201 ? -8.289 19.899 7.221 1.00 96.81 201 TRP A N 1
ATOM 1594 C CA . TRP A 1 201 ? -6.887 20.281 7.077 1.00 96.81 201 TRP A CA 1
ATOM 1595 C C . TRP A 1 201 ? -6.243 19.551 5.892 1.00 96.81 201 TRP A C 1
ATOM 1597 O O . TRP A 1 201 ? -6.631 18.418 5.589 1.00 96.81 201 TRP A O 1
ATOM 1607 N N . PRO A 1 202 ? -5.227 20.140 5.237 1.00 96.00 202 PRO A N 1
ATOM 1608 C CA . PRO A 1 202 ? -4.516 19.477 4.151 1.00 96.00 202 PRO A CA 1
ATOM 1609 C C . PRO A 1 202 ? -3.889 18.149 4.592 1.00 96.00 202 PRO A C 1
ATOM 1611 O O . PRO A 1 202 ? -3.242 18.060 5.636 1.00 96.00 202 PRO A O 1
ATOM 1614 N N . LEU A 1 203 ? -4.018 17.113 3.756 1.00 96.88 203 LEU A N 1
ATOM 1615 C CA . LEU A 1 203 ? -3.518 15.764 4.056 1.00 96.88 203 LEU A CA 1
ATOM 1616 C C . LEU A 1 203 ? -2.032 15.747 4.446 1.00 96.88 203 LEU A C 1
ATOM 1618 O O . LEU A 1 203 ? -1.640 14.995 5.340 1.00 96.88 203 LEU A O 1
ATOM 1622 N N . ALA A 1 204 ? -1.206 16.558 3.779 1.00 96.50 204 ALA A N 1
ATOM 1623 C CA . ALA A 1 204 ? 0.223 16.638 4.063 1.00 96.50 204 ALA A CA 1
ATOM 1624 C C . ALA A 1 204 ? 0.510 17.190 5.463 1.00 96.50 204 ALA A C 1
ATOM 1626 O O . ALA A 1 204 ? 1.323 16.607 6.178 1.00 96.50 204 ALA A O 1
ATOM 1627 N N . GLU A 1 205 ? -0.203 18.237 5.882 1.00 96.31 205 GLU A N 1
ATOM 1628 C CA . GLU A 1 205 ? -0.062 18.829 7.216 1.00 96.31 205 GLU A CA 1
ATOM 1629 C C . GLU A 1 205 ? -0.521 17.861 8.304 1.00 96.31 205 GLU A C 1
ATOM 1631 O O . GLU A 1 205 ? 0.217 17.607 9.254 1.00 96.31 205 GLU A O 1
ATOM 1636 N N . VAL A 1 206 ? -1.694 17.241 8.128 1.00 97.62 206 VAL A N 1
ATOM 1637 C CA . VAL A 1 206 ? -2.205 16.230 9.068 1.00 97.62 206 VAL A CA 1
ATOM 1638 C C . VAL A 1 206 ? -1.226 15.068 9.195 1.00 97.62 206 VAL A C 1
ATOM 1640 O O . VAL A 1 206 ? -0.928 14.614 10.296 1.00 97.62 206 VAL A O 1
ATOM 1643 N N . SER A 1 207 ? -0.688 14.594 8.073 1.00 97.75 207 SER A N 1
ATOM 1644 C CA . SER A 1 207 ? 0.264 13.485 8.077 1.00 97.75 207 SER A CA 1
ATOM 1645 C C . SER A 1 207 ? 1.566 13.838 8.775 1.00 97.75 207 SER A C 1
ATOM 1647 O O . SER A 1 207 ? 2.074 13.024 9.542 1.00 97.75 207 SER A O 1
ATOM 1649 N N . ALA A 1 208 ? 2.096 15.036 8.525 1.00 96.69 208 ALA A N 1
ATOM 1650 C CA . ALA A 1 208 ? 3.307 15.512 9.176 1.00 96.69 208 ALA A CA 1
ATOM 1651 C C . ALA A 1 208 ? 3.098 15.677 10.689 1.00 96.69 208 ALA A C 1
ATOM 1653 O O . ALA A 1 208 ? 3.950 15.259 11.469 1.00 96.69 208 ALA A O 1
ATOM 1654 N N . ALA A 1 209 ? 1.940 16.189 11.115 1.00 97.19 209 ALA A N 1
ATOM 1655 C CA . ALA A 1 209 ? 1.603 16.310 12.529 1.00 97.19 209 ALA A CA 1
ATOM 1656 C C . ALA A 1 209 ? 1.432 14.945 13.220 1.00 97.19 209 ALA A C 1
ATOM 1658 O O . ALA A 1 209 ? 1.895 14.762 14.346 1.00 97.19 209 ALA A O 1
ATOM 1659 N N . ILE A 1 210 ? 0.820 13.961 12.550 1.00 97.56 210 ILE A N 1
ATOM 1660 C CA . ILE A 1 210 ? 0.725 12.586 13.064 1.00 97.56 210 ILE A CA 1
ATOM 1661 C C . ILE A 1 210 ? 2.123 11.960 13.201 1.00 97.56 210 ILE A C 1
ATOM 1663 O O . ILE A 1 210 ? 2.408 11.342 14.226 1.00 97.56 210 ILE A O 1
ATOM 1667 N N . GLU A 1 211 ? 3.010 12.132 12.214 1.00 95.69 211 GLU A N 1
ATOM 1668 C CA . GLU A 1 211 ? 4.389 11.610 12.264 1.00 95.69 211 GLU A CA 1
ATOM 1669 C C . GLU A 1 211 ? 5.238 12.303 13.342 1.00 95.69 211 GLU A C 1
ATOM 1671 O O . GLU A 1 211 ? 6.071 11.660 13.977 1.00 95.69 211 GLU A O 1
ATOM 1676 N N . ALA A 1 212 ? 4.956 13.577 13.630 1.00 95.69 212 ALA A N 1
ATOM 1677 C CA . ALA A 1 212 ? 5.541 14.321 14.745 1.00 95.69 212 ALA A CA 1
ATOM 1678 C C . ALA A 1 212 ? 4.977 13.927 16.128 1.00 95.69 212 ALA A C 1
ATOM 1680 O O . ALA A 1 212 ? 5.418 14.462 17.145 1.00 95.69 212 ALA A O 1
ATOM 1681 N N . GLY A 1 213 ? 4.015 12.998 16.193 1.00 96.31 213 GLY A N 1
ATOM 1682 C CA . GLY A 1 213 ? 3.421 12.531 17.448 1.00 96.31 213 GLY A CA 1
ATOM 1683 C C . GLY A 1 213 ? 2.386 13.483 18.054 1.00 96.31 213 GLY A C 1
ATOM 1684 O O . GLY A 1 213 ? 2.094 13.379 19.242 1.00 96.31 213 GLY A O 1
ATOM 1685 N N . CYS A 1 214 ? 1.816 14.392 17.257 1.00 97.75 214 CYS A N 1
ATOM 1686 C CA . CYS A 1 214 ? 0.858 15.406 17.714 1.00 97.75 214 CYS A CA 1
ATOM 1687 C C . CYS A 1 214 ? -0.613 14.970 17.599 1.00 97.75 214 CYS A C 1
ATOM 1689 O O . CYS A 1 214 ? -1.513 15.789 17.787 1.00 97.75 214 CYS A O 1
ATOM 1691 N N . LEU A 1 215 ? -0.885 13.706 17.263 1.00 98.19 215 LEU A N 1
ATOM 1692 C CA . LEU A 1 215 ? -2.242 13.162 17.236 1.00 98.19 215 LEU A CA 1
ATOM 1693 C C . LEU A 1 215 ? -2.724 12.878 18.660 1.00 98.19 215 LEU A C 1
ATOM 1695 O O . LEU A 1 215 ? -2.086 12.126 19.393 1.00 98.19 215 LEU A O 1
ATOM 1699 N N . ILE A 1 216 ? -3.874 13.433 19.028 1.00 98.38 216 ILE A N 1
ATOM 1700 C CA . ILE A 1 216 ? -4.458 13.326 20.364 1.00 98.38 216 ILE A CA 1
ATOM 1701 C C . ILE A 1 216 ? -5.821 12.642 20.277 1.00 98.38 216 ILE A C 1
ATOM 1703 O O . ILE A 1 216 ? -6.674 13.026 19.473 1.00 98.38 216 ILE A O 1
ATOM 1707 N N . ASP A 1 217 ? -6.045 11.660 21.144 1.00 97.69 217 ASP A N 1
ATOM 1708 C CA . ASP A 1 217 ? -7.382 11.143 21.430 1.00 97.69 217 ASP A CA 1
ATOM 1709 C C . ASP A 1 217 ? -8.139 12.168 22.283 1.00 97.69 217 ASP A C 1
ATOM 1711 O O . ASP A 1 217 ? -7.691 12.554 23.364 1.00 97.69 217 ASP A O 1
ATOM 1715 N N . ARG A 1 218 ? -9.265 12.670 21.771 1.00 96.50 218 ARG A N 1
ATOM 1716 C CA . ARG A 1 218 ? -10.001 13.787 22.381 1.00 96.50 218 ARG A CA 1
ATOM 1717 C C . ARG A 1 218 ? -10.611 13.431 23.731 1.00 96.50 218 ARG A C 1
ATOM 1719 O O . ARG A 1 218 ? -10.718 14.317 24.578 1.00 96.50 218 ARG A O 1
ATOM 1726 N N . ASP A 1 219 ? -10.994 12.176 23.921 1.00 95.06 219 ASP A N 1
ATOM 1727 C CA . ASP A 1 219 ? -11.726 11.731 25.104 1.00 95.06 219 ASP A CA 1
ATOM 1728 C C . ASP A 1 219 ? -10.762 11.524 26.282 1.00 95.06 219 ASP A C 1
ATOM 1730 O O . ASP A 1 219 ? -10.976 12.032 27.384 1.00 95.06 219 ASP A O 1
ATOM 1734 N N . SER A 1 220 ? -9.639 10.850 26.035 1.00 95.38 220 SER A N 1
ATOM 1735 C CA . SER A 1 220 ? -8.582 10.605 27.026 1.00 95.38 220 SER A CA 1
ATOM 1736 C C . SER A 1 220 ? -7.581 11.757 27.168 1.00 95.38 220 SER A C 1
ATOM 1738 O O . SER A 1 220 ? -6.873 11.843 28.177 1.00 95.38 220 SER A O 1
ATOM 1740 N N . ARG A 1 221 ? -7.511 12.647 26.169 1.00 95.62 221 ARG A N 1
ATOM 1741 C CA . ARG A 1 221 ? -6.504 13.713 26.028 1.00 95.62 221 ARG A CA 1
ATOM 1742 C C . ARG A 1 221 ? -5.062 13.198 26.017 1.00 95.62 221 ARG A C 1
ATOM 1744 O O . ARG A 1 221 ? -4.151 13.915 26.424 1.00 95.62 221 ARG A O 1
ATOM 1751 N N . GLN A 1 222 ? -4.855 11.957 25.582 1.00 96.69 222 GLN A N 1
ATOM 1752 C CA . GLN A 1 222 ? -3.530 11.349 25.483 1.00 96.69 222 GLN A CA 1
ATOM 1753 C C . GLN A 1 222 ? -3.030 11.331 24.033 1.00 96.69 222 GLN A C 1
ATOM 1755 O O . GLN A 1 222 ? -3.840 11.189 23.110 1.00 96.69 222 GLN A O 1
ATOM 1760 N N . PRO A 1 223 ? -1.705 11.429 23.816 1.00 96.00 223 PRO A N 1
ATOM 1761 C CA . PRO A 1 223 ? -1.117 11.193 22.507 1.00 96.00 223 PRO A CA 1
ATOM 1762 C C . PRO A 1 223 ? -1.396 9.774 22.011 1.00 96.00 223 PRO A C 1
ATOM 1764 O O . PRO A 1 223 ? -1.291 8.802 22.763 1.00 96.00 223 PRO A O 1
ATOM 1767 N N . VAL A 1 224 ? -1.705 9.652 20.723 1.00 95.50 224 VAL A N 1
ATOM 1768 C CA . VAL A 1 224 ? -1.924 8.378 20.038 1.00 95.50 224 VAL A CA 1
ATOM 1769 C C . VAL A 1 224 ? -0.972 8.274 18.860 1.00 95.50 224 VAL A C 1
ATOM 1771 O O . VAL A 1 224 ? -0.928 9.143 17.997 1.00 95.50 224 VAL A O 1
ATOM 1774 N N . ALA A 1 225 ? -0.232 7.172 18.791 1.00 92.12 225 ALA A N 1
ATOM 1775 C CA . ALA A 1 225 ? 0.573 6.861 17.619 1.00 92.12 225 ALA A CA 1
ATOM 1776 C C . ALA A 1 225 ? -0.294 6.245 16.513 1.00 92.12 225 ALA A C 1
ATOM 1778 O O . ALA A 1 225 ? -1.179 5.425 16.784 1.00 92.12 225 ALA A O 1
ATOM 1779 N N . TRP A 1 226 ? 0.012 6.579 15.257 1.00 94.56 226 TRP A N 1
ATOM 1780 C CA . TRP A 1 226 ? -0.464 5.791 14.122 1.00 94.56 226 TRP A CA 1
ATOM 1781 C C . TRP A 1 226 ? 0.049 4.352 14.248 1.00 94.56 226 TRP A C 1
ATOM 1783 O O . TRP A 1 226 ? 1.238 4.129 14.484 1.00 94.56 226 TRP A O 1
ATOM 1793 N N . GLN A 1 227 ? -0.847 3.378 14.090 1.00 92.75 227 GLN A N 1
ATOM 1794 C CA . GLN A 1 227 ? -0.496 1.962 14.089 1.00 92.75 227 GLN A CA 1
ATOM 1795 C C . GLN A 1 227 ? -0.756 1.387 12.696 1.00 92.75 227 GLN A C 1
ATOM 1797 O O . GLN A 1 227 ? -1.911 1.353 12.267 1.00 92.75 227 GLN A O 1
ATOM 1802 N N . PRO A 1 228 ? 0.289 0.936 11.981 1.00 93.31 228 PRO A N 1
ATOM 1803 C CA . PRO A 1 228 ? 0.118 0.233 10.718 1.00 93.31 228 PRO A CA 1
ATOM 1804 C C . PRO A 1 228 ? -0.720 -1.036 10.905 1.00 93.31 228 PRO A C 1
ATOM 1806 O O . PRO A 1 228 ? -0.596 -1.727 11.917 1.00 93.31 228 PRO A O 1
ATOM 1809 N N . GLY A 1 229 ? -1.545 -1.356 9.913 1.00 94.81 229 GLY A N 1
ATOM 1810 C CA . GLY A 1 229 ? -2.367 -2.565 9.893 1.00 94.81 229 GLY A CA 1
ATOM 1811 C C . GLY A 1 229 ? -2.506 -3.112 8.479 1.00 94.81 229 GLY A C 1
ATOM 1812 O O . GLY A 1 229 ? -2.247 -2.403 7.509 1.00 94.81 229 GLY A O 1
ATOM 1813 N N . GLU A 1 230 ? -2.905 -4.373 8.354 1.00 97.69 230 GLU A N 1
ATOM 1814 C CA . GLU A 1 230 ? -3.022 -5.054 7.068 1.00 97.69 230 GLU A CA 1
ATOM 1815 C C . GLU A 1 230 ? -4.212 -4.515 6.269 1.00 97.69 230 GLU A C 1
ATOM 1817 O O . GLU A 1 230 ? -5.367 -4.630 6.686 1.00 97.69 230 GLU A O 1
ATOM 1822 N N . GLN A 1 231 ? -3.926 -3.959 5.095 1.00 98.44 231 GLN A N 1
ATOM 1823 C CA . GLN A 1 231 ? -4.894 -3.584 4.076 1.00 98.44 231 GLN A CA 1
ATOM 1824 C C . GLN A 1 231 ? -4.868 -4.602 2.933 1.00 98.44 231 GLN A C 1
ATOM 1826 O O . GLN A 1 231 ? -3.807 -4.965 2.422 1.00 98.44 231 GLN A O 1
ATOM 1831 N N . LEU A 1 232 ? -6.045 -5.064 2.520 1.00 98.50 232 LEU A N 1
ATOM 1832 C CA . LEU A 1 232 ? -6.223 -6.107 1.516 1.00 98.50 232 LEU A CA 1
ATOM 1833 C C . LEU A 1 232 ? -7.100 -5.597 0.375 1.00 98.50 232 LEU A C 1
ATOM 1835 O O . LEU A 1 232 ? -8.218 -5.142 0.612 1.00 98.50 232 LEU A O 1
ATOM 1839 N N . ALA A 1 233 ? -6.622 -5.736 -0.858 1.00 98.56 233 ALA A N 1
ATOM 1840 C CA . ALA A 1 233 ? -7.464 -5.647 -2.044 1.00 98.56 233 ALA A CA 1
ATOM 1841 C C . ALA A 1 233 ? -7.989 -7.057 -2.366 1.00 98.56 233 ALA A C 1
ATOM 1843 O O . ALA A 1 233 ? -7.189 -7.930 -2.729 1.00 98.56 233 ALA A O 1
ATOM 1844 N N . PRO A 1 234 ? -9.295 -7.330 -2.193 1.00 98.19 234 PRO A N 1
ATOM 1845 C CA . PRO A 1 234 ? -9.817 -8.689 -2.232 1.00 98.19 234 PRO A CA 1
ATOM 1846 C C . PRO A 1 234 ? -9.925 -9.245 -3.660 1.00 98.19 234 PRO A C 1
ATOM 1848 O O . PRO A 1 234 ? -10.641 -8.714 -4.511 1.00 98.19 234 PRO A O 1
ATOM 1851 N N . VAL A 1 235 ? -9.276 -10.387 -3.899 1.00 98.31 235 VAL A N 1
ATOM 1852 C CA . VAL A 1 235 ? -9.279 -11.129 -5.173 1.00 98.31 235 VAL A CA 1
ATOM 1853 C C . VAL A 1 235 ? -10.204 -12.346 -5.125 1.00 98.31 235 VAL A C 1
ATOM 1855 O O . VAL A 1 235 ? -10.855 -12.633 -6.133 1.00 98.31 235 VAL A O 1
ATOM 1858 N N . SER A 1 236 ? -10.339 -13.033 -3.986 1.00 97.69 236 SER A N 1
ATOM 1859 C CA . SER A 1 236 ? -11.261 -14.170 -3.858 1.00 97.69 236 SER A CA 1
ATOM 1860 C C . SER A 1 236 ? -12.685 -13.741 -3.499 1.00 97.69 236 SER A C 1
ATOM 1862 O O . SER A 1 236 ? -12.924 -12.704 -2.874 1.00 97.69 236 SER A O 1
ATOM 1864 N N . ALA A 1 237 ? -13.665 -14.565 -3.881 1.00 97.25 237 ALA A N 1
ATOM 1865 C CA . ALA A 1 237 ? -15.068 -14.334 -3.536 1.00 97.25 237 ALA A CA 1
ATOM 1866 C C . ALA A 1 237 ? -15.303 -14.365 -2.015 1.00 97.25 237 ALA A C 1
ATOM 1868 O O . ALA A 1 237 ? -16.066 -13.547 -1.506 1.00 97.25 237 ALA A O 1
ATOM 1869 N N . ARG A 1 238 ? -14.600 -15.249 -1.287 1.00 95.75 238 ARG A N 1
ATOM 1870 C CA . ARG A 1 238 ? -14.679 -15.354 0.180 1.00 95.75 238 ARG A CA 1
ATOM 1871 C C . ARG A 1 238 ? -14.297 -14.036 0.853 1.00 95.75 238 ARG A C 1
ATOM 1873 O O . ARG A 1 238 ? -15.044 -13.540 1.691 1.00 95.75 238 ARG A O 1
ATOM 1880 N N . LEU A 1 239 ? -13.164 -13.447 0.464 1.00 96.56 239 LEU A N 1
ATOM 1881 C CA . LEU A 1 239 ? -12.695 -12.207 1.078 1.00 96.56 239 LEU A CA 1
ATOM 1882 C C . LEU A 1 239 ? -13.527 -10.988 0.646 1.00 96.56 239 LEU A C 1
ATOM 1884 O O . LEU A 1 239 ? -13.783 -10.103 1.459 1.00 96.56 239 LEU A O 1
ATOM 1888 N N . ARG A 1 240 ? -14.035 -10.964 -0.595 1.00 98.06 240 ARG A N 1
ATOM 1889 C CA . ARG A 1 240 ? -15.023 -9.953 -1.014 1.00 98.06 240 ARG A CA 1
ATOM 1890 C C . ARG A 1 240 ? -16.297 -10.017 -0.170 1.00 98.06 240 ARG A C 1
ATOM 1892 O O . ARG A 1 240 ? -16.769 -8.981 0.287 1.00 98.06 240 ARG A O 1
ATOM 1899 N N . ALA A 1 241 ? -16.825 -11.217 0.075 1.00 98.00 241 ALA A N 1
ATOM 1900 C CA . ALA A 1 241 ? -18.007 -11.407 0.913 1.00 98.00 241 ALA A CA 1
ATOM 1901 C C . ALA A 1 241 ? -17.770 -10.954 2.364 1.00 98.00 241 ALA A C 1
ATOM 1903 O O . ALA A 1 241 ? -18.666 -10.364 2.963 1.00 98.00 241 ALA A O 1
ATOM 1904 N N . TYR A 1 242 ? -16.564 -11.163 2.904 1.00 98.00 242 TYR A N 1
ATOM 1905 C CA . TYR A 1 242 ? -16.186 -10.682 4.235 1.00 98.00 242 TYR A CA 1
ATOM 1906 C C . TYR A 1 242 ? -16.305 -9.158 4.348 1.00 98.00 242 TYR A C 1
ATOM 1908 O O . TYR A 1 242 ? -17.028 -8.663 5.214 1.00 98.00 242 TYR A O 1
ATOM 1916 N N . PHE A 1 243 ? -15.670 -8.410 3.440 1.00 98.00 243 PHE A N 1
ATOM 1917 C CA . PHE A 1 243 ? -15.714 -6.943 3.464 1.00 98.00 243 PHE A CA 1
ATOM 1918 C C . PHE A 1 243 ? -17.095 -6.370 3.123 1.00 98.00 243 PHE A C 1
ATOM 1920 O O . PHE A 1 243 ? -17.470 -5.325 3.649 1.00 98.00 243 PHE A O 1
ATOM 1927 N N . ALA A 1 244 ? -17.874 -7.068 2.292 1.00 97.81 244 ALA A N 1
ATOM 1928 C CA . ALA A 1 244 ? -19.252 -6.694 1.976 1.00 97.81 244 ALA A CA 1
ATOM 1929 C C . ALA A 1 244 ? -20.259 -7.063 3.082 1.00 97.81 244 ALA A C 1
ATOM 1931 O O . ALA A 1 244 ? -21.428 -6.678 3.005 1.00 97.81 244 ALA A O 1
ATOM 1932 N N . SER A 1 245 ? -19.844 -7.824 4.099 1.00 98.12 245 SER A N 1
ATOM 1933 C CA . SER A 1 245 ? -20.760 -8.316 5.124 1.00 98.12 245 SER A CA 1
ATOM 1934 C C . SER A 1 245 ? -21.307 -7.176 6.002 1.00 98.12 245 SER A C 1
ATOM 1936 O O . SER A 1 245 ? -20.568 -6.258 6.386 1.00 98.12 245 SER A O 1
ATOM 1938 N N . PRO A 1 246 ? -22.589 -7.242 6.413 1.00 97.62 246 PRO A N 1
ATOM 1939 C CA . PRO A 1 246 ? -23.149 -6.282 7.362 1.00 97.62 246 PRO A CA 1
ATOM 1940 C C . PRO A 1 246 ? -22.384 -6.241 8.690 1.00 97.62 246 PRO A C 1
ATOM 1942 O O . PRO A 1 246 ? -22.241 -5.167 9.273 1.00 97.62 246 PRO A O 1
ATOM 1945 N N . GLY A 1 247 ? -21.868 -7.392 9.140 1.00 97.75 247 GLY A N 1
ATOM 1946 C CA . GLY A 1 247 ? -21.092 -7.514 10.373 1.00 97.75 247 GLY A CA 1
ATOM 1947 C C . GLY A 1 247 ? -19.774 -6.741 10.320 1.00 97.75 247 GLY A C 1
ATOM 1948 O O . GLY A 1 247 ? -19.497 -5.963 11.232 1.00 97.75 247 GLY A O 1
ATOM 1949 N N . TYR A 1 248 ? -19.011 -6.861 9.224 1.00 98.50 248 TYR A N 1
ATOM 1950 C CA . TYR A 1 248 ? -17.801 -6.057 9.023 1.00 98.50 248 TYR A CA 1
ATOM 1951 C C . TYR A 1 248 ? -18.130 -4.560 9.058 1.00 98.50 248 TYR A C 1
ATOM 1953 O O . TYR A 1 248 ? -17.566 -3.810 9.855 1.00 98.50 248 TYR A O 1
ATOM 1961 N N . GLY A 1 249 ? -19.108 -4.127 8.254 1.00 98.38 249 GLY A N 1
ATOM 1962 C CA . GLY A 1 249 ? -19.496 -2.718 8.183 1.00 98.38 249 GLY A CA 1
ATOM 1963 C C . GLY A 1 249 ? -20.007 -2.154 9.516 1.00 98.38 249 GLY A C 1
ATOM 1964 O O . GLY A 1 249 ? -19.713 -1.007 9.852 1.00 98.38 249 GLY A O 1
ATOM 1965 N N . ALA A 1 250 ? -20.752 -2.942 10.295 1.00 98.19 250 ALA A N 1
ATOM 1966 C CA . ALA A 1 250 ? -21.213 -2.547 11.625 1.00 98.19 250 ALA A CA 1
ATOM 1967 C C . ALA A 1 250 ? -20.044 -2.369 12.602 1.00 98.19 250 ALA A C 1
ATOM 1969 O O . ALA A 1 250 ? -19.974 -1.335 13.267 1.00 98.19 250 ALA A O 1
ATOM 1970 N N . ALA A 1 251 ? -19.098 -3.311 12.628 1.00 98.12 251 ALA A N 1
ATOM 1971 C CA . ALA A 1 251 ? -17.913 -3.229 13.477 1.00 98.12 251 ALA A CA 1
ATOM 1972 C C . ALA A 1 251 ? -17.029 -2.020 13.124 1.00 98.12 251 ALA A C 1
ATOM 1974 O O . ALA A 1 251 ? -16.552 -1.320 14.017 1.00 98.12 251 ALA A O 1
ATOM 1975 N N . VAL A 1 252 ? -16.866 -1.721 11.829 1.00 98.62 252 VAL A N 1
ATOM 1976 C CA . VAL A 1 252 ? -16.157 -0.521 11.357 1.00 98.62 252 VAL A CA 1
ATOM 1977 C C . VAL A 1 252 ? -16.838 0.756 11.856 1.00 98.62 252 VAL A C 1
ATOM 1979 O O . VAL A 1 252 ? -16.175 1.625 12.424 1.00 98.62 252 VAL A O 1
ATOM 1982 N N . ARG A 1 253 ? -18.164 0.873 11.688 1.00 98.62 253 ARG A N 1
ATOM 1983 C CA . ARG A 1 253 ? -18.922 2.053 12.140 1.00 98.62 253 ARG A CA 1
ATOM 1984 C C . ARG A 1 253 ? -18.868 2.227 13.652 1.00 98.62 253 ARG A C 1
ATOM 1986 O O . ARG A 1 253 ? -18.650 3.341 14.115 1.00 98.62 253 ARG A O 1
ATOM 1993 N N . GLN A 1 254 ? -19.033 1.143 14.406 1.00 98.38 254 GLN A N 1
ATOM 1994 C CA . GLN A 1 254 ? -18.940 1.168 15.863 1.00 98.38 254 GLN A CA 1
ATOM 1995 C C . GLN A 1 254 ? -17.555 1.648 16.313 1.00 98.38 254 GLN A C 1
ATOM 1997 O O . GLN A 1 254 ? -17.460 2.521 17.173 1.00 98.38 254 GLN A O 1
ATOM 2002 N N . ALA A 1 255 ? -16.485 1.127 15.705 1.00 97.94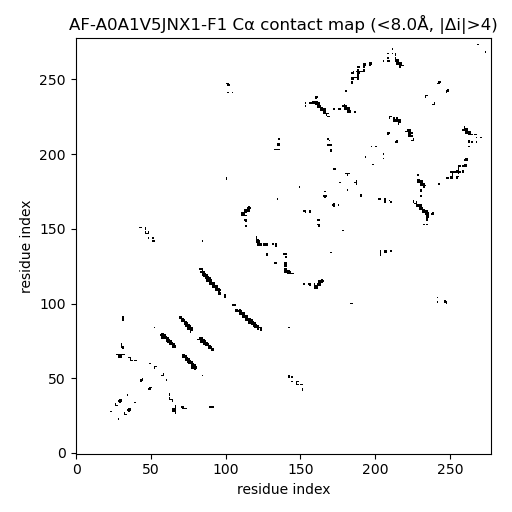 255 ALA A N 1
ATOM 2003 C CA . ALA A 1 255 ? -15.129 1.576 15.999 1.00 97.94 255 ALA A CA 1
ATOM 2004 C C . ALA A 1 255 ? -14.931 3.063 15.660 1.00 97.94 255 ALA A C 1
ATOM 2006 O O . ALA A 1 255 ? -14.386 3.796 16.477 1.00 97.94 255 ALA A O 1
ATOM 2007 N N . ALA A 1 256 ? -15.418 3.533 14.508 1.00 98.38 256 ALA A N 1
ATOM 2008 C CA . ALA A 1 256 ? -15.317 4.943 14.121 1.00 98.38 256 ALA A CA 1
ATOM 2009 C C . ALA A 1 256 ? -16.101 5.888 15.052 1.00 98.38 256 ALA A C 1
ATOM 2011 O O . ALA A 1 256 ? -15.669 7.008 15.318 1.00 98.38 256 ALA A O 1
ATOM 2012 N N . GLN A 1 257 ? -17.262 5.458 15.554 1.00 98.31 257 GLN A N 1
ATOM 2013 C CA . GLN A 1 257 ? -18.076 6.232 16.500 1.00 98.31 257 GLN A CA 1
ATOM 2014 C C . GLN A 1 257 ? -17.448 6.315 17.895 1.00 98.31 257 GLN A C 1
ATOM 2016 O O . GLN A 1 257 ? -17.674 7.287 18.605 1.00 98.31 257 GLN A O 1
ATOM 2021 N N . ALA A 1 258 ? -16.670 5.306 18.286 1.00 97.62 258 ALA A N 1
ATOM 2022 C CA . ALA A 1 258 ? -16.012 5.248 19.587 1.00 97.62 258 ALA A CA 1
ATOM 2023 C C . ALA A 1 258 ? -14.671 6.003 19.643 1.00 97.62 258 ALA A C 1
ATOM 2025 O O . ALA A 1 258 ? -14.058 6.056 20.704 1.00 97.62 258 ALA A O 1
ATOM 2026 N N . LEU A 1 259 ? -14.185 6.531 18.516 1.00 97.81 259 LEU A N 1
ATOM 2027 C CA . LEU A 1 259 ? -12.886 7.191 18.406 1.00 97.81 259 LEU A CA 1
ATOM 2028 C C . LEU A 1 259 ? -13.075 8.650 17.995 1.00 97.81 259 LEU A C 1
ATOM 2030 O O . LEU A 1 259 ? -13.809 8.934 17.047 1.00 97.81 259 LEU A O 1
ATOM 2034 N N . HIS A 1 260 ? -12.378 9.563 18.671 1.00 98.25 260 HIS A N 1
ATOM 2035 C CA . HIS A 1 260 ? -12.409 10.996 18.384 1.00 98.25 260 HIS A CA 1
ATOM 2036 C C . HIS A 1 260 ? -10.999 11.573 18.434 1.00 98.25 260 HIS A C 1
ATOM 2038 O O . HIS A 1 260 ? -10.308 11.450 19.444 1.00 98.25 260 HIS A O 1
ATOM 2044 N N . TYR A 1 261 ? -10.586 12.252 17.370 1.00 98.38 261 TYR A N 1
ATOM 2045 C CA . TYR A 1 261 ? -9.222 12.740 17.217 1.00 98.38 261 TYR A CA 1
ATOM 2046 C C . TYR A 1 261 ? -9.148 14.255 17.061 1.00 98.38 261 TYR A C 1
ATOM 2048 O O . TYR A 1 261 ? -10.045 14.915 16.540 1.00 98.38 261 TYR A O 1
ATOM 2056 N N . THR A 1 262 ? -8.044 14.818 17.537 1.00 98.12 262 THR A N 1
ATOM 2057 C CA . THR A 1 262 ? -7.602 16.177 17.222 1.00 98.12 262 THR A CA 1
ATOM 2058 C C . THR A 1 262 ? -6.088 16.178 17.066 1.00 98.12 262 THR A C 1
ATOM 2060 O O . THR A 1 262 ? -5.414 15.224 17.447 1.00 98.12 262 THR A O 1
ATOM 2063 N N . VAL A 1 263 ? -5.549 17.256 16.516 1.00 97.88 263 VAL A N 1
ATOM 2064 C CA . VAL A 1 263 ? -4.107 17.498 16.461 1.00 97.88 263 VAL A CA 1
ATOM 2065 C C . VAL A 1 263 ? -3.754 18.602 17.457 1.00 97.88 263 VAL A C 1
ATOM 2067 O O . VAL A 1 263 ? -4.473 19.602 17.542 1.00 97.88 263 VAL A O 1
ATOM 2070 N N . ASP A 1 264 ? -2.667 18.428 18.211 1.00 97.38 264 ASP A N 1
ATOM 2071 C CA . ASP A 1 264 ? -2.033 19.512 18.970 1.00 97.38 264 ASP A CA 1
ATOM 2072 C C . ASP A 1 264 ? -1.172 20.363 18.024 1.00 97.38 264 ASP A C 1
ATOM 2074 O O . ASP A 1 264 ? 0.029 20.142 17.848 1.00 97.38 264 ASP A O 1
ATOM 2078 N N . TRP A 1 265 ? -1.814 21.339 17.379 1.00 96.12 265 TRP A N 1
ATOM 2079 C CA . TRP A 1 265 ? -1.149 22.239 16.435 1.00 96.12 265 TRP A CA 1
ATOM 2080 C C . TRP A 1 265 ? -0.081 23.109 17.099 1.00 96.12 265 TRP A C 1
ATOM 2082 O O . TRP A 1 265 ? 0.958 23.353 16.497 1.00 96.12 265 TRP A O 1
ATOM 2092 N N . GLY A 1 266 ? -0.277 23.504 18.360 1.00 95.50 266 GLY A N 1
ATOM 2093 C CA . GLY A 1 266 ? 0.718 24.291 19.087 1.00 95.50 266 GLY A CA 1
ATOM 2094 C C . GLY A 1 266 ? 1.992 23.490 19.367 1.00 95.50 266 GLY A C 1
ATOM 2095 O O . GLY A 1 266 ? 3.096 24.030 19.306 1.00 95.50 266 GLY A O 1
ATOM 2096 N N . GLN A 1 267 ? 1.874 22.191 19.661 1.00 94.00 267 GLN A N 1
ATOM 2097 C CA . GLN A 1 267 ? 3.034 21.302 19.746 1.00 94.00 267 GLN A CA 1
ATOM 2098 C C . GLN A 1 267 ? 3.703 21.126 18.382 1.00 94.00 267 GLN A C 1
ATOM 2100 O O . GLN A 1 267 ? 4.928 21.217 18.301 1.00 94.00 267 GLN A O 1
ATOM 2105 N N . TYR A 1 268 ? 2.920 20.914 17.324 1.00 95.69 268 TYR A N 1
ATOM 2106 C CA . TYR A 1 268 ? 3.447 20.747 15.971 1.00 95.69 268 TYR A CA 1
ATOM 2107 C C . TYR A 1 268 ? 4.228 21.984 15.490 1.00 95.69 268 TYR A C 1
ATOM 2109 O O . TYR A 1 268 ? 5.341 21.853 14.979 1.00 95.69 268 TYR A O 1
ATOM 2117 N N . GLU A 1 269 ? 3.710 23.191 15.730 1.00 94.25 269 GLU A N 1
ATOM 2118 C CA . GLU A 1 269 ? 4.399 24.459 15.457 1.00 94.25 269 GLU A CA 1
ATOM 2119 C C . GLU A 1 269 ? 5.724 24.566 16.220 1.00 94.25 269 GLU A C 1
ATOM 2121 O O . GLU A 1 269 ? 6.750 24.895 15.625 1.00 94.25 269 GLU A O 1
ATOM 2126 N N . ARG A 1 270 ? 5.746 24.216 17.516 1.00 94.75 270 ARG A N 1
ATOM 2127 C CA . ARG A 1 270 ? 6.981 24.209 18.321 1.00 94.75 270 ARG A CA 1
ATOM 2128 C C . ARG A 1 270 ? 8.027 23.233 17.782 1.00 94.75 270 ARG A C 1
ATOM 2130 O O . ARG A 1 270 ? 9.204 23.572 17.767 1.00 94.75 270 ARG A O 1
ATOM 2137 N N . ILE A 1 271 ? 7.619 22.047 17.331 1.00 91.19 271 ILE A N 1
ATOM 2138 C CA . ILE A 1 271 ? 8.538 21.047 16.761 1.00 91.19 271 ILE A CA 1
ATOM 2139 C C . ILE A 1 271 ? 9.114 21.539 15.428 1.00 91.19 271 ILE A C 1
ATOM 2141 O O . ILE A 1 271 ? 10.315 21.412 15.190 1.00 91.19 271 ILE A O 1
ATOM 2145 N N . THR A 1 272 ? 8.271 22.115 14.571 1.00 85.62 272 THR A N 1
ATOM 2146 C CA . THR A 1 272 ? 8.647 22.527 13.208 1.00 85.62 272 THR A CA 1
ATOM 2147 C C . THR A 1 272 ? 9.426 23.840 13.154 1.00 85.62 272 THR A C 1
ATOM 2149 O O . THR A 1 272 ? 10.288 23.985 12.294 1.00 85.62 272 THR A O 1
ATOM 2152 N N . HIS A 1 273 ? 9.167 24.778 14.070 1.00 79.50 273 HIS A N 1
ATOM 2153 C CA . HIS A 1 273 ? 9.827 26.091 14.103 1.00 79.50 273 HIS A CA 1
ATOM 2154 C C . HIS A 1 273 ? 10.917 26.197 15.180 1.00 79.50 273 HIS A C 1
ATOM 2156 O O . HIS A 1 273 ? 11.806 27.035 15.066 1.00 79.50 273 HIS A O 1
ATOM 2162 N N . GLY A 1 274 ? 10.885 25.355 16.218 1.00 58.69 274 GLY A N 1
ATOM 2163 C CA . GLY A 1 274 ? 11.882 25.342 17.297 1.00 58.69 274 GLY A CA 1
ATOM 2164 C C . GLY A 1 274 ? 13.169 24.576 16.975 1.00 58.69 274 GLY A C 1
ATOM 2165 O O . GLY A 1 274 ? 14.139 24.685 17.714 1.00 58.69 274 GLY A O 1
ATOM 2166 N N . SER A 1 275 ? 13.206 23.820 15.875 1.00 54.88 275 SER A N 1
ATOM 2167 C CA . SER A 1 275 ? 14.382 23.062 15.415 1.00 54.88 275 SER A CA 1
ATOM 2168 C C . SER A 1 275 ? 15.338 23.870 14.514 1.00 54.88 275 SER A C 1
ATOM 2170 O O . SER A 1 275 ? 16.281 23.308 13.965 1.00 54.88 275 SER A O 1
ATOM 2172 N N . GLY A 1 276 ? 15.123 25.187 14.375 1.00 45.81 276 GLY A N 1
ATOM 2173 C CA . GLY A 1 276 ? 15.957 26.112 13.588 1.00 45.81 276 GLY A CA 1
ATOM 2174 C C . GLY A 1 276 ? 16.830 27.070 14.410 1.00 45.81 276 GLY A C 1
ATOM 2175 O O . GLY A 1 276 ? 17.294 28.074 13.875 1.00 45.81 276 GLY A O 1
ATOM 2176 N N . SER A 1 277 ? 17.023 26.804 15.701 1.00 38.03 277 SER A N 1
ATOM 2177 C CA . SER A 1 277 ? 17.784 27.671 16.607 1.00 38.03 277 SER A CA 1
ATOM 2178 C C . SER A 1 277 ? 18.607 26.855 17.602 1.00 38.03 277 SER A C 1
ATOM 2180 O O . SER A 1 277 ? 18.302 26.859 18.789 1.00 38.03 277 SER A O 1
ATOM 2182 N N . GLU A 1 278 ? 19.633 26.171 17.094 1.00 33.25 278 GLU A N 1
ATOM 2183 C CA . GLU A 1 278 ? 20.879 25.823 17.801 1.00 33.25 278 GLU A CA 1
ATOM 2184 C C . GLU A 1 278 ? 22.055 25.890 16.818 1.00 33.25 278 GLU A C 1
ATOM 2186 O O . GLU A 1 278 ? 21.888 25.426 15.665 1.00 33.25 278 GLU A O 1
#

pLDDT: mean 88.65, std 19.6, range [26.45, 98.75]

Solvent-accessible surface area (backbone atoms only — not comparable to full-atom values): 15939 Å² total; per-residue (Å²): 141,81,86,72,90,83,88,87,79,87,77,94,73,79,95,71,82,89,73,87,79,82,84,70,94,79,47,65,56,17,30,84,64,74,38,48,45,69,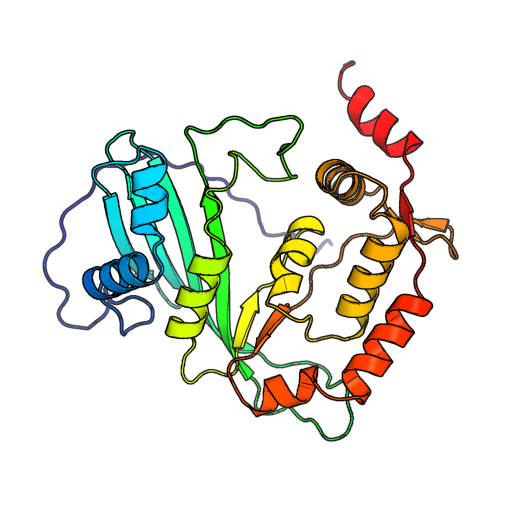59,49,43,51,48,35,46,76,49,42,50,50,55,54,41,44,76,72,62,40,35,71,72,46,59,48,47,36,42,56,95,72,39,20,39,39,37,36,31,26,57,37,65,73,43,74,35,33,43,39,31,38,31,78,48,72,50,65,69,93,68,77,92,36,90,99,57,85,50,90,93,36,38,43,26,36,30,51,78,40,80,45,55,32,27,84,86,53,74,67,40,93,94,51,58,73,43,78,92,57,90,48,38,62,58,80,50,63,71,39,49,48,53,49,47,52,67,72,23,66,95,29,35,17,38,34,37,61,38,84,45,67,57,52,42,59,64,47,50,78,70,27,42,46,74,52,36,56,60,42,4,48,51,52,21,45,48,73,59,47,62,93,49,60,66,42,58,55,36,44,32,42,75,70,52,25,25,26,34,61,87,82,68,41,74,45,77,87,74,60,54,55,27,34,30,62,65,26,69,70,52,42,50,50,68,69,29,68,56,38,51,48,46,18,51,53,36,21,72,76,45,52,52,47,68,44,59,73,59,41,48,47,61,71,62,57,76,80,73,130

Foldseek 3Di:
DDPDDDDDDDDPDDDDDDDDDDDDPQQQFAFQSDHDQVNLVVLCVVLCVVVLCVVLVFAPWGWGWGDDDQKIWIWIFGVGVTDTFKIWIWGWDFAADPDQQFPPDDQRVGWTETETPDIAGFDQVDDADPVRHDAPPDDHGGSPSVVSVVVSRLVVCPPTFWYKYWDPFLVVCVVCVVQWDFSDLLLLLVNLLCCVAPVVDDPRLSRLLLVVQQKAFPVVRDGDHDDIGMITRGNDPSVVCSCVDPSSVVSNNVSNVVTHIDGPVVVVCCVVVVVPDD

Nearest PDB structures (foldseek):
  5icw-assembly3_D  TM=5.747E-01  e=6.861E-02  Homo sapiens
  4psw-assembly1_A  TM=4.628E-01  e=5.434E-01  Saccharomyces cerevisiae S288C
  4hei-assembly1_A  TM=6.190E-01  e=3.837E+00  Vibrio cholerae O1 biovar El Tor str. N16961

Mean predicted aligned error: 7.28 Å